Protein AF-A0A2N2RNS9-F1 (afdb_monomer_lite)

Sequence (254 aa):
MANSPYLGKEVDQWLDITKTIITDHPLDVEELLGLVIAAWEGVWSTQIGNDGARVSLREIHPPATVVGYFFEKLLAKSLATKYPEHWASGDTGKQKDLHCIQNPELSIEVKASGQLGLKIFGNRSYGQEVENTDRAKKDKSGFYITVNFYGEKLTLVRFGWIDGSDWVAQKSPTGQMAGLGQNVYDYKLIPIKGDYTLDAPVDLLNGVGGKTAESLHQMGIMSIRDVLKNSGKFTGKLSKTHTAAVAYKSAYGT

Foldseek 3Di:
DQDDLCVPHDLVCQQVSFVVVQVVQPDDLVNLVVLLVVLLVVQQQDWDDDPPDIDGCLRVLDPQVVSQVSSLQSSQVSVCVVPVPQWHAPPDQQAARTAGPVDRLSREHEFEEQDQEDWTWDFLVLQDDDPDPPDPGHQPWHKYWYWYHHRSQTQWIWIFIDHSNQWHHDPDPPGGTTTGDPSCVVRGIATSAEPSNQQGFLCHFPPCDPVNSVVCVVVVNGTLVSLCVPQPVDDDSCNVSNVSSVVSCVRHYD

Structure (mmCIF, N/CA/C/O backbone):
data_AF-A0A2N2RNS9-F1
#
_entry.id   AF-A0A2N2RNS9-F1
#
loop_
_atom_site.group_PDB
_atom_site.id
_atom_site.type_symbol
_atom_site.label_atom_id
_atom_site.label_alt_id
_atom_site.label_comp_id
_atom_site.label_asym_id
_atom_site.label_entity_id
_atom_site.label_seq_id
_atom_site.pdbx_PDB_ins_code
_atom_site.Cartn_x
_atom_site.Cartn_y
_atom_site.Cartn_z
_atom_site.occupancy
_atom_site.B_iso_or_equiv
_atom_site.auth_seq_id
_atom_site.auth_comp_id
_atom_site.auth_asym_id
_atom_site.auth_atom_id
_atom_site.pdbx_PDB_model_num
ATOM 1 N N . MET A 1 1 ? 8.272 1.052 -24.345 1.00 53.88 1 MET A N 1
ATOM 2 C CA . MET A 1 1 ? 7.042 0.678 -23.627 1.00 53.88 1 MET A CA 1
ATOM 3 C C . MET A 1 1 ? 7.311 -0.673 -23.011 1.00 53.88 1 MET A C 1
ATOM 5 O O . MET A 1 1 ? 7.813 -1.533 -23.724 1.00 53.88 1 MET A O 1
ATOM 9 N N . ALA A 1 2 ? 7.079 -0.823 -21.715 1.00 65.44 2 ALA A N 1
ATOM 10 C CA . ALA A 1 2 ? 7.200 -2.090 -21.021 1.00 65.44 2 ALA A CA 1
ATOM 11 C C . ALA A 1 2 ? 6.144 -3.059 -21.570 1.00 65.44 2 ALA A C 1
ATOM 13 O O . ALA A 1 2 ? 4.969 -2.699 -21.694 1.00 65.44 2 ALA A O 1
ATOM 14 N N . ASN A 1 3 ? 6.561 -4.272 -21.927 1.00 83.38 3 ASN A N 1
ATOM 15 C CA . ASN A 1 3 ? 5.638 -5.288 -22.417 1.00 83.38 3 ASN A CA 1
ATOM 16 C C . ASN A 1 3 ? 4.807 -5.822 -21.249 1.00 83.38 3 ASN A C 1
ATOM 18 O O . ASN A 1 3 ? 5.356 -6.256 -20.239 1.00 83.38 3 ASN A O 1
ATOM 22 N N . SER A 1 4 ? 3.482 -5.788 -21.392 1.00 92.38 4 SER A N 1
ATOM 23 C CA . SER A 1 4 ? 2.580 -6.343 -20.383 1.00 92.38 4 SER A CA 1
ATOM 24 C C . SER A 1 4 ? 2.796 -7.856 -20.253 1.00 92.38 4 SER A C 1
ATOM 26 O O . SER A 1 4 ? 2.700 -8.558 -21.267 1.00 92.38 4 SER A O 1
ATOM 28 N N . PRO A 1 5 ? 3.003 -8.394 -19.036 1.00 95.19 5 PRO A N 1
ATOM 29 C CA . PRO A 1 5 ? 3.109 -9.837 -18.823 1.00 95.19 5 PRO A CA 1
ATOM 30 C C . PRO A 1 5 ? 1.767 -10.559 -19.039 1.00 95.19 5 PRO A C 1
ATOM 32 O O . PRO A 1 5 ? 1.733 -11.781 -19.179 1.00 95.19 5 PRO A O 1
ATOM 35 N N . TYR A 1 6 ? 0.659 -9.813 -19.105 1.00 96.06 6 TYR A N 1
ATOM 36 C CA . TYR A 1 6 ? -0.698 -10.336 -19.273 1.00 96.06 6 TYR A CA 1
ATOM 37 C C . TYR A 1 6 ? -1.186 -10.295 -20.729 1.00 96.06 6 TYR A C 1
ATOM 39 O O . TYR A 1 6 ? -2.319 -10.687 -21.013 1.00 96.06 6 TYR A O 1
ATOM 47 N N . LEU A 1 7 ? -0.365 -9.806 -21.665 1.00 93.62 7 LEU A N 1
ATOM 48 C CA . LEU A 1 7 ? -0.761 -9.667 -23.064 1.00 93.62 7 LEU A CA 1
ATOM 49 C C . LEU A 1 7 ? -1.124 -11.033 -23.674 1.00 93.62 7 LEU A C 1
ATOM 51 O O . LEU A 1 7 ? -0.308 -11.955 -23.700 1.00 93.62 7 LEU A O 1
ATOM 55 N N . GLY A 1 8 ? -2.355 -11.147 -24.182 1.00 93.75 8 GLY A N 1
ATOM 56 C CA . GLY A 1 8 ? -2.873 -12.381 -24.784 1.00 93.75 8 GLY A CA 1
ATOM 57 C C . GLY A 1 8 ? -3.131 -13.515 -23.785 1.00 93.75 8 GLY A C 1
ATOM 58 O O . GLY A 1 8 ? -3.154 -14.675 -24.190 1.00 93.75 8 GLY A O 1
ATOM 59 N N . LYS A 1 9 ? -3.269 -13.200 -22.490 1.00 95.81 9 LYS A N 1
ATOM 60 C CA . LYS A 1 9 ? -3.549 -14.163 -21.416 1.00 95.81 9 LYS A CA 1
ATOM 61 C C . LYS A 1 9 ? -4.965 -13.990 -20.890 1.00 95.81 9 LYS A C 1
ATOM 63 O O . LYS A 1 9 ? -5.417 -12.860 -20.691 1.00 95.81 9 LYS A O 1
ATOM 68 N N . GLU A 1 10 ? -5.623 -15.107 -20.605 1.00 95.19 10 GLU A N 1
ATOM 69 C CA . GLU A 1 10 ? -6.945 -15.112 -19.980 1.00 95.19 10 GLU A CA 1
ATOM 70 C C . GLU A 1 10 ? -6.858 -14.659 -18.515 1.00 95.19 10 GLU A C 1
ATOM 72 O O . GLU A 1 10 ? -5.828 -14.821 -17.856 1.00 95.19 10 GLU A O 1
ATOM 77 N N . VAL A 1 11 ? -7.938 -14.060 -18.002 1.00 93.69 11 VAL A N 1
ATOM 78 C CA . VAL A 1 11 ? -7.964 -13.415 -16.673 1.00 93.69 11 VAL A CA 1
ATOM 79 C C . VAL A 1 11 ? -7.652 -14.392 -15.537 1.00 93.69 11 VAL A C 1
ATOM 81 O O . VAL A 1 11 ? -7.003 -14.017 -14.563 1.00 93.69 11 VAL A O 1
ATOM 84 N N . ASP A 1 12 ? -8.083 -15.644 -15.659 1.00 94.75 12 ASP A N 1
ATOM 85 C CA . ASP A 1 12 ? -7.82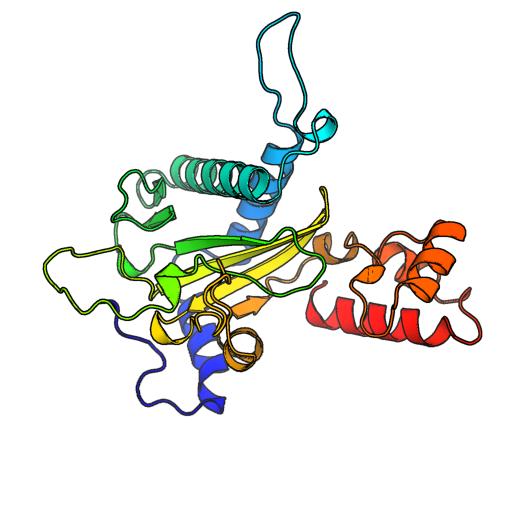2 -16.699 -14.676 1.00 94.75 12 ASP A CA 1
ATOM 86 C C . ASP A 1 12 ? -6.334 -17.086 -14.582 1.00 94.75 12 ASP A C 1
ATOM 88 O O . ASP A 1 12 ? -5.896 -17.575 -13.543 1.00 94.75 12 ASP A O 1
ATOM 92 N N . GLN A 1 13 ? -5.534 -16.794 -15.613 1.00 97.19 13 GLN A N 1
ATOM 93 C CA . GLN A 1 13 ? -4.084 -17.017 -15.626 1.00 97.19 13 GLN A CA 1
ATOM 94 C C . GLN A 1 13 ? -3.301 -15.882 -14.958 1.00 97.19 13 GLN A C 1
ATOM 96 O O . GLN A 1 13 ? -2.125 -16.048 -14.630 1.00 97.19 13 GLN A O 1
ATOM 101 N N . TRP A 1 14 ? -3.915 -14.707 -14.782 1.00 98.06 14 TRP A N 1
ATOM 102 C CA . TRP A 1 14 ? -3.195 -13.506 -14.357 1.00 98.06 14 TRP A CA 1
ATOM 103 C C . TRP A 1 14 ? -2.585 -13.657 -12.971 1.00 98.06 14 TRP A C 1
ATOM 105 O O . TRP A 1 14 ? -1.442 -13.261 -12.785 1.00 98.06 14 TRP A O 1
ATOM 115 N N . LEU A 1 15 ? -3.297 -14.279 -12.029 1.00 98.06 15 LEU A N 1
ATOM 116 C CA . LEU A 1 15 ? -2.809 -14.442 -10.660 1.00 98.06 15 LEU A CA 1
ATOM 117 C C . LEU A 1 15 ? -1.482 -15.205 -10.597 1.00 98.06 15 LEU A C 1
ATOM 119 O O . LEU A 1 15 ? -0.579 -14.823 -9.854 1.00 98.06 15 LEU A O 1
ATOM 123 N N . ASP A 1 16 ? -1.361 -16.288 -11.361 1.00 98.25 16 ASP A N 1
ATOM 124 C CA . ASP A 1 16 ? -0.149 -17.104 -11.350 1.00 98.25 16 ASP A CA 1
ATOM 125 C C . ASP A 1 16 ? 1.003 -16.390 -12.058 1.00 98.25 16 ASP A C 1
ATOM 127 O O . ASP A 1 16 ? 2.119 -16.392 -11.543 1.00 98.25 16 ASP A O 1
ATOM 131 N N . ILE A 1 17 ? 0.718 -15.662 -13.145 1.00 98.38 17 ILE A N 1
ATOM 132 C CA . ILE A 1 17 ? 1.692 -14.760 -13.779 1.00 98.38 17 ILE A CA 1
ATOM 133 C C . ILE A 1 17 ? 2.197 -13.725 -12.768 1.00 98.38 17 ILE A C 1
ATOM 135 O O . ILE A 1 17 ? 3.404 -13.528 -12.642 1.00 98.38 17 ILE A O 1
ATOM 139 N N . THR A 1 18 ? 1.293 -13.081 -12.024 1.00 98.38 18 THR A N 1
ATOM 140 C CA . THR A 1 18 ? 1.643 -12.063 -11.028 1.00 98.38 18 THR A CA 1
ATOM 141 C C . THR A 1 18 ? 2.519 -12.633 -9.919 1.00 98.38 18 THR A C 1
ATOM 143 O O . THR A 1 18 ? 3.499 -11.998 -9.537 1.00 98.38 18 THR A O 1
ATOM 146 N N . LYS A 1 19 ? 2.210 -13.832 -9.413 1.00 98.06 19 LYS A N 1
ATOM 147 C CA . LYS A 1 19 ? 3.059 -14.499 -8.416 1.00 98.06 19 LYS A CA 1
ATOM 148 C C . LYS A 1 19 ? 4.461 -14.746 -8.966 1.00 98.06 19 LYS A C 1
ATOM 150 O O . LYS A 1 19 ? 5.418 -14.397 -8.289 1.00 98.06 19 LYS A O 1
ATOM 155 N N . THR A 1 20 ? 4.582 -15.273 -10.187 1.00 98.06 20 THR A N 1
ATOM 156 C CA . THR A 1 20 ? 5.886 -15.522 -10.822 1.00 98.06 20 THR A CA 1
ATOM 157 C C . THR A 1 20 ? 6.706 -14.242 -10.942 1.00 98.06 20 THR A C 1
ATOM 159 O O . THR A 1 20 ? 7.816 -14.193 -10.430 1.00 98.06 20 THR A O 1
ATOM 162 N N . ILE A 1 21 ? 6.152 -13.174 -11.525 1.00 97.62 21 ILE A N 1
ATOM 163 C CA . ILE A 1 21 ? 6.916 -11.928 -11.718 1.00 97.62 21 ILE A CA 1
ATOM 164 C C . ILE A 1 21 ? 7.270 -11.229 -10.399 1.00 97.62 21 ILE A C 1
ATOM 166 O O . ILE A 1 21 ? 8.246 -10.488 -10.359 1.00 97.62 21 ILE A O 1
ATOM 170 N N . ILE A 1 22 ? 6.485 -11.428 -9.331 1.00 97.69 22 ILE A N 1
ATOM 171 C CA . ILE A 1 22 ? 6.818 -10.931 -7.990 1.00 97.69 22 ILE A CA 1
ATOM 172 C C . ILE A 1 22 ? 7.949 -11.761 -7.384 1.00 97.69 22 ILE A C 1
ATOM 174 O O . ILE A 1 22 ? 8.869 -11.185 -6.818 1.00 97.69 22 ILE A O 1
ATOM 178 N N . THR A 1 23 ? 7.897 -13.089 -7.500 1.00 97.00 23 THR A N 1
ATOM 179 C CA . THR A 1 23 ? 8.956 -13.980 -7.006 1.00 97.00 23 THR A CA 1
ATOM 180 C C . THR A 1 23 ? 10.279 -13.761 -7.738 1.00 97.00 23 THR A C 1
ATOM 182 O O . THR A 1 23 ? 11.329 -13.796 -7.107 1.00 97.00 23 THR A O 1
ATOM 185 N N . ASP A 1 24 ? 10.232 -13.488 -9.041 1.00 96.62 24 ASP A N 1
ATOM 186 C CA . ASP A 1 24 ? 11.418 -13.223 -9.862 1.00 96.62 24 ASP A CA 1
ATOM 187 C C . ASP A 1 24 ? 11.953 -11.788 -9.695 1.00 96.62 24 ASP A C 1
ATOM 189 O O . ASP A 1 24 ? 13.018 -11.444 -10.217 1.00 96.62 24 ASP A O 1
ATOM 193 N N . HIS A 1 25 ? 11.221 -10.921 -8.990 1.00 97.38 25 HIS A N 1
ATOM 194 C CA . HIS A 1 25 ? 11.640 -9.547 -8.754 1.00 97.38 25 HIS A CA 1
ATOM 195 C C . HIS A 1 25 ? 12.844 -9.505 -7.785 1.00 97.38 25 HIS A C 1
ATOM 197 O O . HIS A 1 25 ? 12.847 -10.206 -6.777 1.00 97.38 25 HIS A O 1
ATOM 203 N N . PRO A 1 26 ? 13.856 -8.639 -8.004 1.00 96.00 26 PRO A N 1
ATOM 204 C CA . PRO A 1 26 ? 15.070 -8.583 -7.178 1.00 96.00 26 PRO A CA 1
ATOM 205 C C . PRO A 1 26 ? 14.853 -8.080 -5.743 1.00 96.00 26 PRO A C 1
ATOM 207 O O . PRO A 1 26 ? 15.787 -8.094 -4.948 1.00 96.00 26 PRO A O 1
ATOM 210 N N . LEU A 1 27 ? 13.652 -7.594 -5.419 1.00 95.00 27 LEU A N 1
ATOM 211 C CA . LEU A 1 27 ? 13.265 -7.256 -4.049 1.00 95.00 27 LEU A CA 1
ATOM 212 C C . LEU A 1 27 ? 12.338 -8.329 -3.518 1.00 95.00 27 LEU A C 1
ATOM 214 O O . LEU A 1 27 ? 11.230 -8.488 -4.032 1.00 95.00 27 LEU A O 1
ATOM 218 N N . ASP A 1 28 ? 12.791 -8.985 -2.458 1.00 94.38 28 ASP A N 1
ATOM 219 C CA . ASP A 1 28 ? 11.977 -9.903 -1.684 1.00 94.38 28 ASP A CA 1
ATOM 220 C C . ASP A 1 28 ? 10.791 -9.174 -1.021 1.00 94.38 28 ASP A C 1
ATOM 222 O O . ASP A 1 28 ? 10.874 -8.004 -0.634 1.00 94.38 28 ASP A O 1
ATOM 226 N N . VAL A 1 29 ? 9.663 -9.874 -0.903 1.00 95.19 29 VAL A N 1
ATOM 227 C CA . VAL A 1 29 ? 8.399 -9.308 -0.415 1.00 95.19 29 VAL A CA 1
ATOM 228 C C . VAL A 1 29 ? 8.448 -8.992 1.083 1.00 95.19 29 VAL A C 1
ATOM 230 O O . VAL A 1 29 ? 7.873 -7.985 1.506 1.00 95.19 29 VAL A O 1
ATOM 233 N N . GLU A 1 30 ? 9.126 -9.810 1.891 1.00 95.00 30 GLU A N 1
ATOM 234 C CA . GLU A 1 30 ? 9.280 -9.561 3.328 1.00 95.00 30 GLU A CA 1
ATOM 235 C C . GLU A 1 30 ? 10.213 -8.375 3.566 1.00 95.00 30 GLU A C 1
ATOM 237 O O . GLU A 1 30 ? 9.918 -7.483 4.368 1.00 95.00 30 GLU A O 1
ATOM 242 N N . GLU A 1 31 ? 11.306 -8.312 2.807 1.00 95.69 31 GLU A N 1
ATOM 243 C CA . GLU A 1 31 ? 12.197 -7.159 2.811 1.00 95.69 31 GLU A CA 1
ATOM 244 C C . GLU A 1 31 ? 11.470 -5.870 2.401 1.00 95.69 31 GLU A C 1
ATOM 246 O O . GLU A 1 31 ? 11.598 -4.837 3.073 1.00 95.69 31 GLU A O 1
ATOM 251 N N . LEU A 1 32 ? 10.687 -5.923 1.322 1.00 96.62 32 LEU A N 1
ATOM 252 C CA . LEU A 1 32 ? 9.914 -4.784 0.847 1.00 96.62 32 LEU A CA 1
ATOM 253 C C . LEU A 1 32 ? 8.923 -4.310 1.914 1.00 96.62 32 LEU A C 1
ATOM 255 O O . LEU A 1 32 ? 8.813 -3.106 2.151 1.00 96.62 32 LEU A O 1
ATOM 259 N N . LEU A 1 33 ? 8.246 -5.235 2.603 1.00 97.81 33 LEU A N 1
ATOM 260 C CA . LEU A 1 33 ? 7.367 -4.892 3.719 1.00 97.81 33 LEU A CA 1
ATOM 261 C C . LEU A 1 33 ? 8.129 -4.197 4.850 1.00 97.81 33 LEU A C 1
ATOM 263 O O . LEU A 1 33 ? 7.661 -3.179 5.357 1.00 97.81 33 LEU A O 1
ATOM 267 N N . GLY A 1 34 ? 9.301 -4.713 5.227 1.00 98.06 34 GLY A N 1
ATOM 268 C CA . GLY A 1 34 ? 10.141 -4.106 6.259 1.00 98.06 34 GLY A CA 1
ATOM 269 C C . GLY A 1 34 ? 10.529 -2.664 5.920 1.00 98.06 34 GLY A C 1
ATOM 270 O O . GLY A 1 34 ? 10.407 -1.774 6.762 1.00 98.06 34 GLY A O 1
ATOM 271 N N . LEU A 1 35 ? 10.917 -2.408 4.666 1.00 98.12 35 LEU A N 1
ATOM 272 C CA . LEU A 1 35 ? 11.209 -1.057 4.172 1.00 98.12 35 LEU A CA 1
ATOM 273 C C . LEU A 1 35 ? 9.975 -0.147 4.203 1.00 98.12 35 LEU A C 1
ATOM 275 O O . LEU A 1 35 ? 10.084 1.016 4.591 1.00 98.12 35 LEU A O 1
ATOM 279 N N . VAL A 1 36 ? 8.801 -0.662 3.827 1.00 98.50 36 VAL A N 1
ATOM 280 C CA . VAL A 1 36 ? 7.537 0.089 3.879 1.00 98.50 36 VAL A CA 1
ATOM 281 C C . VAL A 1 36 ? 7.169 0.466 5.306 1.00 98.50 36 VAL A C 1
ATOM 283 O O . VAL A 1 36 ? 6.839 1.625 5.548 1.00 98.50 36 VAL A O 1
ATOM 286 N N . ILE A 1 37 ? 7.233 -0.477 6.247 1.00 98.25 37 ILE A N 1
ATOM 287 C CA . ILE A 1 37 ? 6.914 -0.223 7.657 1.00 98.25 37 ILE A CA 1
ATOM 288 C C . ILE A 1 37 ? 7.871 0.829 8.221 1.00 98.25 37 ILE A C 1
ATOM 290 O O . ILE A 1 37 ? 7.409 1.828 8.766 1.00 98.25 37 ILE A O 1
ATOM 294 N N . ALA A 1 38 ? 9.180 0.672 8.003 1.00 98.06 38 ALA A N 1
ATOM 295 C CA . ALA A 1 38 ? 10.175 1.633 8.473 1.00 98.06 38 ALA A CA 1
ATOM 296 C C . ALA A 1 38 ? 9.971 3.032 7.863 1.00 98.06 38 ALA A C 1
ATOM 298 O O . ALA A 1 38 ? 10.036 4.038 8.569 1.00 98.06 38 ALA A O 1
ATOM 299 N N . ALA A 1 39 ? 9.676 3.118 6.561 1.00 98.25 39 ALA A N 1
ATOM 300 C CA . ALA A 1 39 ? 9.373 4.391 5.911 1.00 98.25 39 ALA A CA 1
ATOM 301 C C . ALA A 1 39 ? 8.087 5.021 6.467 1.00 98.25 39 ALA A C 1
ATOM 303 O O . ALA A 1 39 ? 8.046 6.229 6.693 1.00 98.25 39 ALA A O 1
ATOM 304 N N . TRP A 1 40 ? 7.051 4.215 6.720 1.00 98.12 40 TRP A N 1
ATOM 305 C CA . TRP A 1 40 ? 5.782 4.670 7.286 1.00 98.12 40 TRP A CA 1
ATOM 306 C C . TRP A 1 40 ? 5.942 5.204 8.712 1.00 98.12 40 TRP A C 1
ATOM 308 O O . TRP A 1 40 ? 5.441 6.281 9.036 1.00 98.12 40 TRP A O 1
ATOM 318 N N . GLU A 1 41 ? 6.686 4.492 9.556 1.00 97.19 41 GLU A N 1
ATOM 319 C CA . GLU A 1 41 ? 7.067 4.965 10.889 1.00 97.19 41 GLU A CA 1
ATOM 320 C C . GLU A 1 41 ? 7.876 6.262 10.800 1.00 97.19 41 GLU A C 1
ATOM 322 O O . GLU A 1 41 ? 7.580 7.217 11.520 1.00 97.19 41 GLU A O 1
ATOM 327 N N . GLY A 1 42 ? 8.810 6.333 9.847 1.00 97.56 42 GLY A N 1
ATOM 328 C CA . GLY A 1 42 ? 9.600 7.522 9.541 1.00 97.56 42 GLY A CA 1
ATOM 329 C C . GLY A 1 42 ? 8.751 8.755 9.221 1.00 97.56 42 GLY A C 1
ATOM 330 O O . GLY A 1 42 ? 9.048 9.850 9.709 1.00 97.56 42 GLY A O 1
ATOM 331 N N . VAL A 1 43 ? 7.657 8.596 8.460 1.00 97.44 43 VAL A N 1
ATOM 332 C CA . VAL A 1 43 ? 6.700 9.690 8.208 1.00 97.44 43 VAL A CA 1
ATOM 333 C C . VAL A 1 43 ? 6.166 10.220 9.534 1.00 97.44 43 VAL A C 1
ATOM 335 O O . VAL A 1 43 ? 6.262 11.411 9.813 1.00 97.44 43 VAL A O 1
ATOM 338 N N . TRP A 1 44 ? 5.651 9.351 10.400 1.00 96.56 44 TRP A N 1
ATOM 339 C CA . TRP A 1 44 ? 5.004 9.791 11.637 1.00 96.56 44 TRP A CA 1
ATOM 340 C C . TRP A 1 44 ? 5.976 10.142 12.769 1.00 96.56 44 TRP A C 1
ATOM 342 O O . TRP A 1 44 ? 5.544 10.694 13.781 1.00 96.56 44 TRP A O 1
ATOM 352 N N . SER A 1 45 ? 7.272 9.870 12.613 1.00 95.81 45 SER A N 1
ATOM 353 C CA . SER A 1 45 ? 8.333 10.427 13.461 1.00 95.81 45 SER A CA 1
ATOM 354 C C . SER A 1 45 ? 8.915 11.739 12.921 1.00 95.81 45 SER A C 1
ATOM 356 O O . SER A 1 45 ? 9.760 12.344 13.579 1.00 95.81 45 SER A O 1
ATOM 358 N N . THR A 1 46 ? 8.509 12.183 11.726 1.00 95.25 46 THR A N 1
ATOM 359 C CA . THR A 1 46 ? 9.053 13.393 11.097 1.00 95.25 46 THR A CA 1
ATOM 360 C C . THR A 1 46 ? 8.617 14.658 11.840 1.00 95.25 46 THR A C 1
ATOM 362 O O . THR A 1 46 ? 7.435 14.873 12.123 1.00 95.25 46 THR A O 1
ATOM 365 N N . GLN A 1 47 ? 9.594 15.532 12.089 1.00 93.94 47 GLN A N 1
ATOM 366 C CA . GLN A 1 47 ? 9.404 16.900 12.563 1.00 93.94 47 GLN A CA 1
ATOM 367 C C . GLN A 1 47 ? 9.900 17.885 11.503 1.00 93.94 47 GLN A C 1
ATOM 369 O O . GLN A 1 47 ? 10.895 17.629 10.826 1.00 93.94 47 GLN A O 1
ATOM 374 N N . ILE A 1 48 ? 9.212 19.015 11.370 1.00 92.19 48 ILE A N 1
ATOM 375 C CA . ILE A 1 48 ? 9.551 20.089 10.432 1.00 92.19 48 ILE A CA 1
ATOM 376 C C . ILE A 1 48 ? 9.823 21.365 11.230 1.00 92.19 48 ILE A C 1
ATOM 378 O O . ILE A 1 48 ? 9.135 21.641 12.210 1.00 92.19 48 ILE A O 1
ATOM 382 N N . GLY A 1 49 ? 10.810 22.151 10.797 1.00 90.56 49 GLY A N 1
ATOM 383 C CA . GLY A 1 49 ? 11.205 23.406 11.438 1.00 90.56 49 GLY A CA 1
ATOM 384 C C . GLY A 1 49 ? 12.511 23.293 12.224 1.00 90.56 49 GLY A C 1
ATOM 385 O O . GLY A 1 49 ? 13.131 22.234 12.291 1.00 90.56 49 GLY A O 1
ATOM 386 N N . ASN A 1 50 ? 12.927 24.415 12.808 1.00 90.56 50 ASN A N 1
ATOM 387 C CA . ASN A 1 50 ? 14.171 24.543 13.570 1.00 90.56 50 ASN A CA 1
ATOM 388 C C . ASN A 1 50 ? 13.877 24.702 15.068 1.00 90.56 50 ASN A C 1
ATOM 390 O O . ASN A 1 50 ? 12.719 24.769 15.487 1.00 90.56 50 ASN A O 1
ATOM 394 N N . ASP A 1 51 ? 14.929 24.776 15.879 1.00 83.69 51 ASP A N 1
ATOM 395 C CA . ASP A 1 51 ? 14.829 24.944 17.331 1.00 83.69 51 ASP A CA 1
ATOM 396 C C . ASP A 1 51 ? 13.925 26.126 17.715 1.00 83.69 51 ASP A C 1
ATOM 398 O O . ASP A 1 51 ? 14.051 27.229 17.187 1.00 83.69 51 ASP A O 1
ATOM 402 N N . GLY A 1 52 ? 12.970 25.864 18.615 1.00 83.69 52 GLY A N 1
ATOM 403 C CA . GLY A 1 52 ? 11.943 26.823 19.042 1.00 83.69 52 GLY A CA 1
ATOM 404 C C . GLY A 1 52 ? 10.675 26.872 18.176 1.00 83.69 52 GLY A C 1
ATOM 405 O O . GLY A 1 52 ? 9.691 27.464 18.607 1.00 83.69 52 GLY A O 1
ATOM 406 N N . ALA A 1 53 ? 10.658 26.229 17.002 1.00 89.06 53 ALA A N 1
ATOM 407 C CA . ALA A 1 53 ? 9.505 26.190 16.093 1.00 89.06 53 ALA A CA 1
ATOM 408 C C . ALA A 1 53 ? 9.365 24.836 15.365 1.00 89.06 53 ALA A C 1
ATOM 410 O O . ALA A 1 53 ? 9.013 24.787 14.185 1.00 89.06 53 ALA A O 1
ATOM 411 N N . ARG A 1 54 ? 9.680 23.729 16.052 1.00 94.06 54 ARG A N 1
ATOM 412 C CA . ARG A 1 54 ? 9.490 22.372 15.518 1.00 94.06 54 ARG A CA 1
ATOM 413 C C . ARG A 1 54 ? 8.031 21.963 15.644 1.00 94.06 54 ARG A C 1
ATOM 415 O O . ARG A 1 54 ? 7.442 22.130 16.707 1.00 94.06 54 ARG A O 1
ATOM 422 N N . VAL A 1 55 ? 7.490 21.379 14.583 1.00 93.50 55 VAL A N 1
ATOM 423 C CA . VAL A 1 55 ? 6.132 20.836 14.564 1.00 93.50 55 VAL A CA 1
ATOM 424 C C . VAL A 1 55 ? 6.168 19.409 14.034 1.00 93.50 55 VAL A C 1
ATOM 426 O O . VAL A 1 55 ? 6.852 19.117 13.048 1.00 93.50 55 VAL A O 1
ATOM 429 N N . SER A 1 56 ? 5.449 18.507 14.697 1.00 93.81 56 SER A N 1
ATOM 430 C CA . SER A 1 56 ? 5.326 17.113 14.265 1.00 93.81 56 SER A CA 1
ATOM 431 C C . SER A 1 56 ? 4.293 16.964 13.149 1.00 93.81 56 SER A C 1
ATOM 433 O O . SER A 1 56 ? 3.238 17.603 13.179 1.00 93.81 56 SER A O 1
ATOM 435 N N . LEU A 1 57 ? 4.522 16.043 12.203 1.00 93.81 57 LEU A N 1
ATOM 436 C CA . LEU A 1 57 ? 3.479 15.681 11.232 1.00 93.81 57 LEU A CA 1
ATOM 437 C C . LEU A 1 57 ? 2.202 15.160 11.912 1.00 93.81 57 LEU A C 1
ATOM 439 O O . LEU A 1 57 ? 1.106 15.355 11.388 1.00 93.81 57 LEU A O 1
ATOM 443 N N . ARG A 1 58 ? 2.325 14.565 13.104 1.00 94.12 58 ARG A N 1
ATOM 444 C CA . ARG A 1 58 ? 1.180 14.117 13.912 1.00 94.12 58 ARG A CA 1
ATOM 445 C C . ARG A 1 58 ? 0.325 15.272 14.427 1.00 94.12 58 ARG A C 1
ATOM 447 O O . ARG A 1 58 ? -0.864 15.101 14.638 1.00 94.12 58 ARG A O 1
ATOM 454 N N . GLU A 1 59 ? 0.913 16.446 14.636 1.00 92.94 59 GLU A N 1
ATOM 455 C CA . GLU A 1 59 ? 0.200 17.608 15.179 1.00 92.94 59 GLU A CA 1
ATOM 456 C C . GLU A 1 59 ? -0.596 18.325 14.086 1.00 92.94 59 GLU A C 1
ATOM 458 O O . GLU A 1 59 ? -1.739 18.727 14.302 1.00 92.94 59 GLU A O 1
ATOM 463 N N . ILE A 1 60 ? -0.021 18.442 12.886 1.00 92.06 60 ILE A N 1
ATOM 464 C CA . ILE A 1 60 ? -0.633 19.209 11.789 1.00 92.06 60 ILE A CA 1
ATOM 465 C C . ILE A 1 60 ? -1.623 18.409 10.950 1.00 92.06 60 ILE A C 1
ATOM 467 O O . ILE A 1 60 ? -2.328 19.014 10.147 1.00 92.06 60 ILE A O 1
ATOM 471 N N . HIS A 1 61 ? -1.665 17.081 11.110 1.00 91.00 61 HIS A N 1
ATOM 472 C CA . HIS A 1 61 ? -2.570 16.184 10.384 1.00 91.00 61 HIS A CA 1
ATOM 473 C C . HIS A 1 61 ? -2.608 16.498 8.877 1.00 91.00 61 HIS A C 1
ATOM 475 O O . HIS A 1 61 ? -3.641 16.923 8.346 1.00 91.00 61 HIS A O 1
ATOM 481 N N . PRO A 1 62 ? -1.467 16.365 8.177 1.00 93.69 62 PRO A N 1
ATOM 482 C CA . PRO A 1 62 ? -1.344 16.870 6.823 1.00 93.69 62 PRO A CA 1
ATOM 483 C C . PRO A 1 62 ? -2.287 16.118 5.868 1.00 93.69 62 PRO A C 1
ATOM 485 O O . PRO A 1 62 ? -2.637 14.959 6.115 1.00 93.69 62 PRO A O 1
ATOM 488 N N . PRO A 1 63 ? -2.674 16.733 4.735 1.00 94.06 63 PRO A N 1
ATOM 489 C CA . PRO A 1 63 ? -3.478 16.061 3.723 1.00 94.06 63 PRO A CA 1
ATOM 490 C C . PRO A 1 63 ? -2.847 14.741 3.262 1.00 94.06 63 PRO A C 1
ATOM 492 O O . PRO A 1 63 ? -1.625 14.625 3.163 1.00 94.06 63 PRO A O 1
ATOM 495 N N . ALA A 1 64 ? -3.678 13.764 2.890 1.00 92.44 64 ALA A N 1
ATOM 496 C CA . ALA A 1 64 ? -3.221 12.434 2.475 1.00 92.44 64 ALA A CA 1
ATOM 497 C C . ALA A 1 64 ? -2.184 12.457 1.334 1.00 92.44 64 ALA A C 1
ATOM 499 O O . ALA A 1 64 ? -1.293 11.614 1.286 1.00 92.44 64 ALA A O 1
ATOM 500 N N . THR A 1 65 ? -2.268 13.435 0.431 1.00 92.00 65 THR A N 1
ATOM 501 C CA . THR A 1 65 ? -1.293 13.634 -0.651 1.00 92.00 65 THR A CA 1
ATOM 502 C C . THR A 1 65 ? 0.096 13.995 -0.127 1.00 92.00 65 THR A C 1
ATOM 504 O O . THR A 1 65 ? 1.091 13.515 -0.661 1.00 92.00 65 THR A O 1
ATOM 507 N N . VAL A 1 66 ? 0.171 14.797 0.938 1.00 93.88 66 VAL A N 1
ATOM 508 C CA . VAL A 1 66 ? 1.428 15.158 1.602 1.00 93.88 66 VAL A CA 1
ATOM 509 C C . VAL A 1 66 ? 1.997 13.941 2.326 1.00 93.88 66 VAL A C 1
ATOM 511 O O . VAL A 1 66 ? 3.167 13.631 2.135 1.00 93.88 66 VAL A O 1
ATOM 514 N N . VAL A 1 67 ? 1.171 13.200 3.074 1.00 96.31 67 VAL A N 1
ATOM 515 C CA . VAL A 1 67 ? 1.588 11.937 3.719 1.00 96.31 67 VAL A CA 1
ATOM 516 C C . VAL A 1 67 ? 2.168 10.967 2.686 1.00 96.31 67 VAL A C 1
ATOM 518 O O . VAL A 1 67 ? 3.270 10.458 2.868 1.00 96.31 67 VAL A O 1
ATOM 521 N N . GLY A 1 68 ? 1.458 10.763 1.572 1.00 95.56 68 GLY A N 1
ATOM 522 C CA . GLY A 1 68 ? 1.903 9.902 0.478 1.00 95.56 68 GLY A CA 1
ATOM 523 C C . GLY A 1 68 ? 3.227 10.351 -0.142 1.00 95.56 68 GLY A C 1
ATOM 524 O O . GLY A 1 68 ? 4.084 9.514 -0.407 1.00 95.56 68 GLY A O 1
ATOM 525 N N . TYR A 1 69 ? 3.423 11.661 -0.314 1.00 95.12 69 TYR A N 1
ATOM 526 C CA . TYR A 1 69 ? 4.675 12.218 -0.827 1.00 95.12 69 TYR A CA 1
ATOM 527 C C . TYR A 1 69 ? 5.855 11.975 0.126 1.00 95.12 69 TYR A C 1
ATOM 529 O O . TYR A 1 69 ? 6.902 11.499 -0.306 1.00 95.12 69 TYR A O 1
ATOM 537 N N . PHE A 1 70 ? 5.692 12.251 1.426 1.00 96.44 70 PHE A N 1
ATOM 538 C CA . PHE A 1 70 ? 6.731 11.963 2.422 1.00 96.44 70 PHE A CA 1
ATOM 539 C C . PHE A 1 70 ? 7.068 10.470 2.461 1.00 96.44 70 PHE A C 1
ATOM 541 O O . PHE A 1 70 ? 8.245 10.111 2.451 1.00 96.44 70 PHE A O 1
ATOM 548 N N . PHE A 1 71 ? 6.046 9.611 2.447 1.00 98.12 71 PHE A N 1
ATOM 549 C CA . PHE A 1 71 ? 6.223 8.164 2.411 1.00 98.12 71 PHE A CA 1
ATOM 550 C C . PHE A 1 71 ? 7.039 7.714 1.194 1.00 98.12 71 PHE A C 1
ATOM 552 O O . PHE A 1 71 ? 8.029 7.006 1.358 1.00 98.12 71 PHE A O 1
ATOM 559 N N . GLU A 1 72 ? 6.673 8.160 -0.012 1.00 97.44 72 GLU A N 1
ATOM 560 C CA . GLU A 1 72 ? 7.405 7.849 -1.244 1.00 97.44 72 GLU A CA 1
ATOM 561 C C . GLU A 1 72 ? 8.882 8.246 -1.128 1.00 97.44 72 GLU A C 1
ATOM 563 O O . GLU A 1 72 ? 9.763 7.433 -1.408 1.00 97.44 72 GLU A O 1
ATOM 568 N N . LYS A 1 73 ? 9.167 9.475 -0.671 1.00 96.44 73 LYS A N 1
ATOM 569 C CA . LYS A 1 73 ? 10.549 9.964 -0.556 1.00 96.44 73 LYS A CA 1
ATOM 570 C C . LYS A 1 73 ? 11.358 9.192 0.479 1.00 96.44 73 LYS A C 1
ATOM 572 O O . LYS A 1 73 ? 12.512 8.860 0.210 1.00 96.44 73 LYS A O 1
ATOM 577 N N . LEU A 1 74 ? 10.770 8.866 1.627 1.00 97.50 74 LEU A N 1
ATOM 578 C CA . LEU A 1 74 ? 11.441 8.073 2.657 1.00 97.50 74 LEU A CA 1
ATOM 579 C C . LEU A 1 74 ? 11.674 6.628 2.214 1.00 97.50 74 LEU A C 1
ATOM 581 O O . LEU A 1 74 ? 12.753 6.094 2.471 1.00 97.50 74 LEU A O 1
ATOM 585 N N . LEU A 1 75 ? 10.718 6.012 1.516 1.00 98.38 75 LEU A N 1
ATOM 586 C CA . LEU A 1 75 ? 10.864 4.658 0.986 1.00 98.38 75 LEU A CA 1
ATOM 587 C C . LEU A 1 75 ? 11.966 4.602 -0.079 1.00 98.38 75 LEU A C 1
ATOM 589 O O . LEU A 1 75 ? 12.882 3.786 0.024 1.00 98.38 75 LEU A O 1
ATOM 593 N N . ALA A 1 76 ? 11.928 5.518 -1.052 1.00 96.94 76 ALA A N 1
ATOM 594 C CA . ALA A 1 76 ? 12.934 5.618 -2.107 1.00 96.94 76 ALA A CA 1
ATOM 595 C C . ALA A 1 76 ? 14.335 5.861 -1.546 1.00 96.94 76 ALA A C 1
ATOM 597 O O . ALA A 1 76 ? 15.298 5.211 -1.961 1.00 96.94 76 ALA A O 1
ATOM 598 N N . LYS A 1 77 ? 14.455 6.758 -0.561 1.00 96.31 77 LYS A N 1
ATOM 599 C CA . LYS A 1 77 ? 15.737 7.047 0.077 1.00 96.31 77 LYS A CA 1
ATOM 600 C C . LYS A 1 77 ? 16.244 5.870 0.905 1.00 96.31 77 LYS A C 1
ATOM 602 O O . LYS A 1 77 ? 17.436 5.572 0.838 1.00 96.31 77 LYS A O 1
ATOM 607 N N . SER A 1 78 ? 15.371 5.206 1.660 1.00 96.38 78 SER A N 1
ATOM 608 C CA . SER A 1 78 ? 15.723 4.025 2.459 1.00 96.38 78 SER A CA 1
ATOM 609 C C . SER A 1 78 ? 16.251 2.902 1.573 1.00 96.38 78 SER A C 1
ATOM 611 O O . SER A 1 78 ? 17.328 2.369 1.836 1.00 96.38 78 SER A O 1
ATOM 613 N N . LEU A 1 79 ? 15.551 2.606 0.474 1.00 97.50 79 LEU A N 1
ATOM 614 C CA . LEU A 1 79 ? 15.951 1.565 -0.467 1.00 97.50 79 LEU A CA 1
ATOM 615 C C . LEU A 1 79 ? 17.290 1.887 -1.147 1.00 97.50 79 LEU A C 1
ATOM 617 O O . LEU A 1 79 ?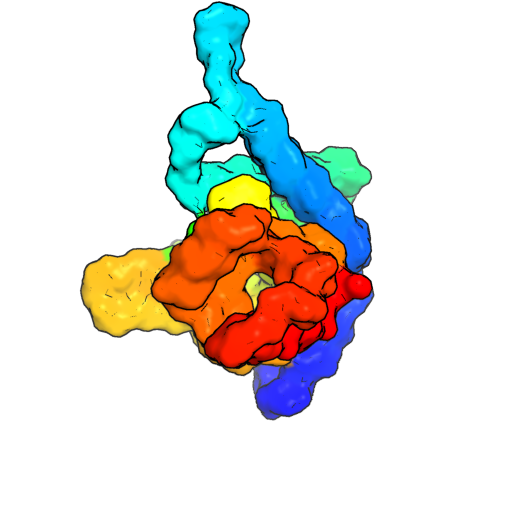 18.192 1.054 -1.139 1.00 97.50 79 LEU A O 1
ATOM 621 N N . ALA A 1 80 ? 17.452 3.108 -1.667 1.00 96.50 80 ALA A N 1
ATOM 622 C CA . ALA A 1 80 ? 18.697 3.536 -2.309 1.00 96.50 80 ALA A CA 1
ATOM 623 C C . ALA A 1 80 ? 19.881 3.597 -1.330 1.00 96.50 80 ALA A C 1
ATOM 625 O O . ALA A 1 80 ? 21.022 3.379 -1.712 1.00 96.50 80 ALA A O 1
ATOM 626 N N . THR A 1 81 ? 19.628 3.879 -0.050 1.00 96.06 81 THR A N 1
ATOM 627 C CA . THR A 1 81 ? 20.679 3.857 0.979 1.00 96.06 81 THR A CA 1
ATOM 628 C C . THR A 1 81 ? 21.087 2.427 1.321 1.00 96.06 81 THR A C 1
ATOM 630 O O . THR A 1 81 ? 22.269 2.164 1.521 1.00 96.06 81 THR A O 1
ATOM 633 N N . LYS A 1 82 ? 20.125 1.499 1.376 1.00 96.94 82 LYS A N 1
ATOM 634 C CA . LYS A 1 82 ? 20.389 0.086 1.664 1.00 96.94 82 LYS A CA 1
ATOM 635 C C . LYS A 1 82 ? 21.083 -0.622 0.496 1.00 96.94 82 LYS A C 1
ATOM 637 O O . LYS A 1 82 ? 21.963 -1.445 0.724 1.00 96.94 82 LYS A O 1
ATOM 642 N N . TYR A 1 83 ? 20.723 -0.263 -0.737 1.00 96.69 83 TYR A N 1
ATOM 643 C CA . TYR A 1 83 ? 21.207 -0.897 -1.965 1.00 96.69 83 TYR A CA 1
ATOM 644 C C . TYR A 1 83 ? 21.688 0.120 -3.014 1.00 96.69 83 TYR A C 1
ATOM 646 O O . TYR A 1 83 ? 21.129 0.183 -4.112 1.00 96.69 83 TYR A O 1
ATOM 654 N N . PRO A 1 84 ? 22.744 0.899 -2.724 1.00 95.56 84 PRO A N 1
ATOM 655 C CA . PRO A 1 84 ? 23.150 2.045 -3.547 1.00 95.56 84 PRO A CA 1
ATOM 656 C C . PRO A 1 84 ? 23.616 1.686 -4.963 1.00 95.56 84 PRO A C 1
ATOM 658 O O . PRO A 1 84 ? 23.538 2.518 -5.861 1.00 95.56 84 PRO A O 1
ATOM 661 N N . GLU A 1 85 ? 24.079 0.454 -5.185 1.00 95.75 85 GLU A N 1
ATOM 662 C CA . GLU A 1 85 ? 24.508 -0.023 -6.510 1.00 95.75 85 GLU A CA 1
ATOM 663 C C . GLU A 1 85 ? 23.353 -0.573 -7.366 1.00 95.75 85 GLU A C 1
ATOM 665 O O . GLU A 1 85 ? 23.508 -0.768 -8.570 1.00 95.75 85 GLU A O 1
ATOM 670 N N . HIS A 1 86 ? 22.192 -0.828 -6.754 1.00 95.56 86 HIS A N 1
ATOM 671 C CA . HIS A 1 86 ? 21.048 -1.470 -7.409 1.00 95.56 86 HIS A CA 1
ATOM 672 C C . HIS A 1 86 ? 19.847 -0.528 -7.525 1.00 95.56 86 HIS A C 1
ATOM 674 O O . HIS A 1 86 ? 19.061 -0.659 -8.465 1.00 95.56 86 HIS A O 1
ATOM 680 N N . TRP A 1 87 ? 19.715 0.430 -6.603 1.00 96.56 87 TRP A N 1
ATOM 681 C CA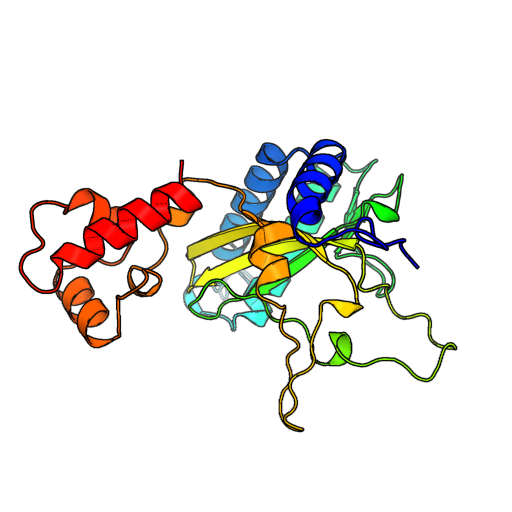 . TRP A 1 87 ? 18.546 1.290 -6.479 1.00 96.56 87 TRP A CA 1
ATOM 682 C C . TRP A 1 87 ? 18.914 2.761 -6.302 1.00 96.56 87 TRP A C 1
ATOM 684 O O . TRP A 1 87 ? 19.810 3.118 -5.542 1.00 96.56 87 TRP A O 1
ATOM 694 N N . ALA A 1 88 ? 18.146 3.621 -6.962 1.00 93.62 88 ALA A N 1
ATOM 695 C CA . ALA A 1 88 ? 18.191 5.068 -6.813 1.00 93.62 88 ALA A CA 1
ATOM 696 C C . ALA A 1 88 ? 16.789 5.624 -6.528 1.00 93.62 88 ALA A C 1
ATOM 698 O O . ALA A 1 88 ? 15.770 5.000 -6.836 1.00 93.62 88 ALA A O 1
ATOM 699 N N . SER A 1 89 ? 16.733 6.827 -5.955 1.00 90.19 89 SER A N 1
ATOM 700 C CA . SER A 1 89 ? 15.492 7.603 -5.919 1.00 90.19 89 SER A CA 1
ATOM 701 C C . SER A 1 89 ? 15.171 8.120 -7.325 1.00 90.19 89 SER A C 1
ATOM 703 O O . SER A 1 89 ? 16.068 8.541 -8.055 1.00 90.19 89 SER A O 1
ATOM 705 N N . GLY A 1 90 ? 13.902 8.064 -7.731 1.00 79.25 90 GLY A N 1
ATOM 706 C CA . GLY A 1 90 ? 13.465 8.646 -8.999 1.00 79.25 90 GLY A CA 1
ATOM 707 C C . GLY A 1 90 ? 13.586 10.173 -8.976 1.00 79.25 90 GLY A C 1
ATOM 708 O O . GLY A 1 90 ? 12.714 10.852 -8.435 1.00 79.25 90 GLY A O 1
ATOM 709 N N . ASP A 1 91 ? 14.651 10.712 -9.571 1.00 67.56 91 ASP A N 1
ATOM 710 C CA . ASP A 1 91 ? 14.965 12.151 -9.518 1.00 67.56 91 ASP A CA 1
ATOM 711 C C . ASP A 1 91 ? 14.515 12.921 -10.769 1.00 67.56 91 ASP A C 1
ATOM 713 O O . ASP A 1 91 ? 14.411 14.149 -10.764 1.00 67.56 91 ASP A O 1
ATOM 717 N N . THR A 1 92 ? 14.191 12.216 -11.855 1.00 60.53 92 THR A N 1
ATOM 718 C CA . THR A 1 92 ? 13.676 12.823 -13.087 1.00 60.53 92 THR A CA 1
ATOM 719 C C . THR A 1 92 ? 12.256 12.339 -13.350 1.00 60.53 92 THR A C 1
ATOM 721 O O . THR A 1 92 ? 11.955 11.165 -13.160 1.00 60.53 92 THR A O 1
ATOM 724 N N . GLY A 1 93 ? 11.368 13.197 -13.872 1.00 66.31 93 GLY A N 1
ATOM 725 C CA . GLY A 1 93 ? 9.982 12.828 -14.234 1.00 66.31 93 GLY A CA 1
ATOM 726 C C . GLY A 1 93 ? 9.841 11.731 -15.310 1.00 66.31 93 GLY A C 1
ATOM 727 O O . GLY A 1 93 ? 8.748 11.517 -15.831 1.00 66.31 93 GLY A O 1
ATOM 728 N N . LYS A 1 94 ? 10.947 11.071 -15.672 1.00 75.50 94 LYS A N 1
ATOM 729 C CA . LYS A 1 94 ? 11.058 9.936 -16.588 1.00 75.50 94 LYS A CA 1
ATOM 730 C C . LYS A 1 94 ? 11.244 8.599 -15.855 1.00 75.50 94 LYS A C 1
ATOM 732 O O . LYS A 1 94 ? 10.916 7.569 -16.431 1.00 75.50 94 LYS A O 1
ATOM 737 N N . GLN A 1 95 ? 11.753 8.606 -14.621 1.00 86.31 95 GLN A N 1
ATOM 738 C CA . GLN A 1 95 ? 12.001 7.404 -13.820 1.00 86.31 95 GLN A CA 1
ATOM 739 C C . GLN A 1 95 ? 10.803 7.083 -12.918 1.00 86.31 95 GLN A C 1
ATOM 741 O O . GLN A 1 95 ? 10.036 7.969 -12.528 1.00 86.31 95 GLN A O 1
ATOM 746 N N . LYS A 1 96 ? 10.634 5.796 -12.598 1.00 90.94 96 LYS A N 1
ATOM 747 C CA . LYS A 1 96 ? 9.754 5.356 -11.508 1.00 90.94 96 LYS A CA 1
ATOM 748 C C . LYS A 1 96 ? 10.359 5.726 -10.154 1.00 90.94 96 LYS A C 1
ATOM 750 O O . LYS A 1 96 ? 11.541 6.052 -10.070 1.00 90.94 96 LYS A O 1
ATOM 755 N N . ASP A 1 97 ? 9.518 5.735 -9.130 1.00 94.56 97 ASP A N 1
ATOM 756 C CA . ASP A 1 97 ? 9.841 6.347 -7.838 1.00 94.56 97 ASP A CA 1
ATOM 757 C C . ASP A 1 97 ? 10.955 5.573 -7.113 1.00 94.56 97 ASP A C 1
ATOM 759 O O . ASP A 1 97 ? 11.874 6.179 -6.557 1.00 94.56 97 ASP A O 1
ATOM 763 N N . LEU A 1 98 ? 10.919 4.238 -7.208 1.00 95.94 98 LEU A N 1
ATOM 764 C CA . LEU A 1 98 ? 12.020 3.341 -6.855 1.00 95.94 98 LEU A CA 1
ATOM 765 C C . LEU A 1 98 ? 12.695 2.889 -8.153 1.00 95.94 98 LEU A C 1
ATOM 767 O O . LEU A 1 98 ? 12.154 2.055 -8.882 1.00 95.94 98 LEU A O 1
ATOM 771 N N . HIS A 1 99 ? 13.851 3.461 -8.482 1.00 95.31 99 HIS A N 1
ATOM 772 C CA . HIS A 1 99 ? 14.509 3.209 -9.759 1.00 95.31 99 HIS A CA 1
ATOM 773 C C . HIS A 1 99 ? 15.552 2.097 -9.640 1.00 95.31 99 HIS A C 1
ATOM 775 O O . HIS A 1 99 ? 16.552 2.267 -8.947 1.00 95.31 99 HIS A O 1
ATOM 781 N N . CYS A 1 100 ? 15.340 0.985 -10.346 1.00 95.19 100 CYS A N 1
ATOM 782 C CA . CYS A 1 100 ? 16.331 -0.079 -10.462 1.00 95.19 100 CYS A CA 1
ATOM 783 C C . CYS A 1 100 ? 17.388 0.318 -11.504 1.00 95.19 100 CYS A C 1
ATOM 785 O O . CYS A 1 100 ? 17.078 0.485 -12.686 1.00 95.19 100 CYS A O 1
ATOM 787 N N . ILE A 1 101 ? 18.634 0.480 -11.054 1.00 94.31 101 ILE A N 1
ATOM 788 C CA . ILE A 1 101 ? 19.762 0.972 -11.860 1.00 94.31 101 ILE A CA 1
ATOM 789 C C . ILE A 1 101 ? 20.153 -0.055 -12.927 1.00 94.31 101 ILE A C 1
ATOM 791 O O . ILE A 1 101 ? 20.423 0.299 -14.073 1.00 94.31 101 ILE A O 1
ATOM 795 N N . GLN A 1 102 ? 20.176 -1.332 -12.547 1.00 93.06 102 GLN A N 1
ATOM 796 C CA . GLN A 1 102 ? 20.651 -2.421 -13.403 1.00 93.06 102 GLN A CA 1
ATOM 797 C C . GLN A 1 102 ? 19.612 -2.844 -14.443 1.00 93.06 102 GLN A C 1
ATOM 799 O O . GLN A 1 102 ? 19.975 -3.260 -15.541 1.00 93.06 102 GLN A O 1
ATOM 804 N N . ASN A 1 103 ? 18.325 -2.728 -14.112 1.00 93.56 103 ASN A N 1
ATOM 805 C CA . ASN A 1 103 ? 17.240 -3.025 -15.035 1.00 93.56 103 ASN A CA 1
ATOM 806 C C . ASN A 1 103 ? 16.045 -2.082 -14.798 1.00 93.56 103 ASN A C 1
ATOM 808 O O . ASN A 1 103 ? 15.202 -2.355 -13.940 1.00 93.56 103 ASN A O 1
ATOM 812 N N . PRO A 1 104 ? 15.920 -0.996 -15.583 1.00 92.00 104 PRO A N 1
ATOM 813 C CA . PRO A 1 104 ? 14.840 -0.028 -15.427 1.00 92.00 104 PRO A CA 1
ATOM 814 C C . PRO A 1 104 ? 13.422 -0.614 -15.507 1.00 92.00 104 PRO A C 1
ATOM 816 O O . PRO A 1 104 ? 12.513 -0.021 -14.925 1.00 92.00 104 PRO A O 1
ATOM 819 N N . GLU A 1 105 ? 13.214 -1.761 -16.164 1.00 92.12 105 GLU A N 1
ATOM 820 C CA . GLU A 1 105 ? 11.901 -2.426 -16.258 1.00 92.12 105 GLU A CA 1
ATOM 821 C C . GLU A 1 105 ? 11.416 -2.989 -14.913 1.00 92.12 105 GLU A C 1
ATOM 823 O O . GLU A 1 105 ? 10.212 -3.097 -14.686 1.00 92.12 105 GLU A O 1
ATOM 828 N N . LEU A 1 106 ? 12.348 -3.264 -13.996 1.00 95.00 106 LEU A N 1
ATOM 829 C CA . LEU A 1 106 ? 12.085 -3.696 -12.619 1.00 95.00 106 LEU A CA 1
ATOM 830 C C . LEU A 1 106 ? 11.911 -2.506 -11.662 1.00 95.00 106 LEU A C 1
ATOM 832 O O . LEU A 1 106 ? 11.798 -2.673 -10.454 1.00 95.00 106 LEU A O 1
ATOM 836 N N . SER A 1 107 ? 11.911 -1.271 -12.173 1.00 95.69 107 SER A N 1
ATOM 837 C CA . SER A 1 107 ? 11.641 -0.104 -11.331 1.00 95.69 107 SER A CA 1
ATOM 838 C C . SER A 1 107 ? 10.175 -0.099 -10.869 1.00 95.69 107 SER A C 1
ATOM 840 O O . SER A 1 107 ? 9.279 -0.548 -11.589 1.00 95.69 107 SER A O 1
ATOM 842 N N . ILE A 1 108 ? 9.912 0.469 -9.692 1.00 96.38 108 ILE A N 1
ATOM 843 C CA . ILE A 1 108 ? 8.611 0.387 -9.017 1.00 96.38 108 ILE A CA 1
ATOM 844 C C . ILE A 1 108 ? 8.009 1.782 -8.850 1.00 96.38 108 ILE A C 1
ATOM 846 O O . ILE A 1 108 ? 8.666 2.716 -8.387 1.00 96.38 108 ILE A O 1
ATOM 850 N N . GLU A 1 109 ? 6.737 1.916 -9.212 1.00 95.69 109 GLU A N 1
ATOM 851 C CA . GLU A 1 109 ? 5.924 3.096 -8.918 1.00 95.69 109 GLU A CA 1
ATOM 852 C C . GLU A 1 109 ? 5.284 2.977 -7.529 1.00 95.69 109 GLU A C 1
ATOM 854 O O . GLU A 1 109 ? 4.733 1.933 -7.180 1.00 95.69 109 GLU A O 1
ATOM 859 N N . VAL A 1 110 ? 5.283 4.054 -6.749 1.00 96.12 110 VAL A N 1
ATOM 860 C CA . VAL A 1 110 ? 4.626 4.119 -5.443 1.00 96.12 110 VAL A CA 1
ATOM 861 C C . VAL A 1 110 ? 3.277 4.822 -5.592 1.00 96.12 110 VAL A C 1
ATOM 863 O O . VAL A 1 110 ? 3.140 5.859 -6.253 1.00 96.12 110 VAL A O 1
ATOM 866 N N . LYS A 1 111 ? 2.232 4.262 -4.979 1.00 95.19 111 LYS A N 1
ATOM 867 C CA . LYS A 1 111 ? 0.914 4.909 -4.885 1.00 95.19 111 LYS A CA 1
ATOM 868 C C . LYS A 1 111 ? 0.357 4.793 -3.477 1.00 95.19 111 LYS A C 1
ATOM 870 O O . LYS A 1 111 ? 0.252 3.698 -2.939 1.00 95.19 111 LYS A O 1
ATOM 875 N N . ALA A 1 112 ? -0.052 5.920 -2.906 1.00 95.56 112 ALA A N 1
ATOM 876 C CA . ALA A 1 112 ? -0.628 5.988 -1.570 1.00 95.56 112 ALA A CA 1
ATOM 877 C C . ALA A 1 112 ? -2.075 6.501 -1.620 1.00 95.56 112 ALA A C 1
ATOM 879 O O . ALA A 1 112 ? -2.382 7.423 -2.375 1.00 95.56 112 ALA A O 1
ATOM 880 N N . SER A 1 113 ? -2.960 5.925 -0.807 1.00 95.25 113 SER A N 1
ATOM 881 C CA . SER A 1 113 ? -4.361 6.342 -0.679 1.00 95.25 113 SER A CA 1
ATOM 882 C C . SER A 1 113 ? -4.750 6.452 0.791 1.00 95.25 113 SER A C 1
ATOM 884 O O . SER A 1 113 ? -4.767 5.451 1.505 1.00 95.25 113 SER A O 1
ATOM 886 N N . GLY A 1 114 ? -5.081 7.671 1.223 1.00 93.31 114 GLY A N 1
ATOM 887 C CA . GLY A 1 114 ? -5.552 7.964 2.582 1.00 93.31 114 GLY A CA 1
ATOM 888 C C . GLY A 1 114 ? -7.074 7.916 2.744 1.00 93.31 114 GLY A C 1
ATOM 889 O O . GLY A 1 114 ? -7.599 8.351 3.766 1.00 93.31 114 GLY A O 1
ATOM 890 N N . GLN A 1 115 ? -7.803 7.478 1.712 1.00 90.06 115 GLN A N 1
ATOM 891 C CA . GLN A 1 115 ? -9.254 7.336 1.785 1.00 90.06 115 GLN A CA 1
ATOM 892 C C . GLN A 1 115 ? -9.608 6.062 2.556 1.00 90.06 115 GLN A C 1
ATOM 894 O O . GLN A 1 115 ? -9.040 5.003 2.294 1.00 90.06 115 GLN A O 1
ATOM 899 N N . LEU A 1 116 ? -10.607 6.149 3.441 1.00 89.94 116 LEU A N 1
ATOM 900 C CA . LEU A 1 116 ? -11.161 4.974 4.106 1.00 89.94 116 LEU A CA 1
ATOM 901 C C . LEU A 1 116 ? -11.665 3.967 3.058 1.00 89.94 116 LEU A C 1
ATOM 903 O O . LEU A 1 116 ? -12.567 4.257 2.268 1.00 89.94 116 LEU A O 1
ATOM 907 N N . GLY A 1 117 ? -11.037 2.795 3.038 1.00 91.75 117 GLY A N 1
ATOM 908 C CA . GLY A 1 117 ? -11.245 1.764 2.031 1.00 91.75 117 GLY A CA 1
ATOM 909 C C . GLY A 1 117 ? -9.926 1.153 1.563 1.00 91.75 117 GLY A C 1
ATOM 910 O O . GLY A 1 117 ? -8.843 1.521 2.007 1.00 91.75 117 GLY A O 1
ATOM 911 N N . LEU A 1 118 ? -10.033 0.195 0.643 1.00 92.44 118 LEU A N 1
ATOM 912 C CA . LEU A 1 118 ? -8.897 -0.590 0.147 1.00 92.44 118 LEU A CA 1
ATOM 913 C C . LEU A 1 118 ? -8.522 -0.273 -1.307 1.00 92.44 118 LEU A C 1
ATOM 915 O O . LEU A 1 118 ? -7.708 -0.983 -1.898 1.00 92.44 118 LEU A O 1
ATOM 919 N N . LYS A 1 119 ? -9.148 0.749 -1.904 1.00 93.81 119 LYS A N 1
ATOM 920 C CA . LYS A 1 119 ? -8.919 1.157 -3.296 1.00 93.81 119 LYS A CA 1
ATOM 921 C C . LYS A 1 119 ? -7.799 2.188 -3.395 1.00 93.81 119 LYS A C 1
ATOM 923 O O . LYS A 1 119 ? -7.547 2.957 -2.467 1.00 93.81 119 LYS A O 1
ATOM 928 N N . ILE A 1 120 ? -7.153 2.198 -4.551 1.00 92.44 120 ILE A N 1
ATOM 929 C CA . ILE A 1 120 ? -6.076 3.117 -4.918 1.00 92.44 120 ILE A CA 1
ATOM 930 C C . ILE A 1 120 ? -6.555 3.957 -6.092 1.00 92.44 120 ILE A C 1
ATOM 932 O O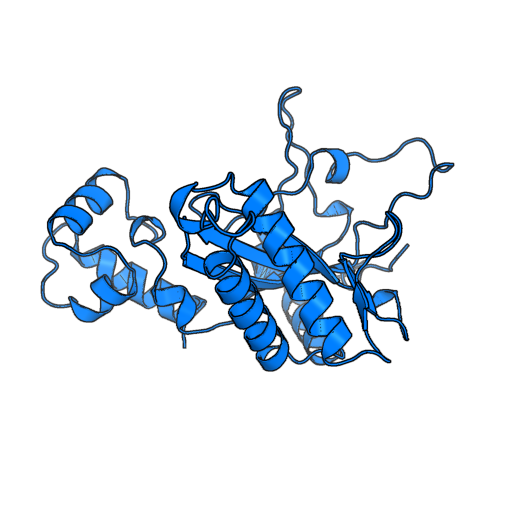 . ILE A 1 120 ? -7.252 3.458 -6.977 1.00 92.44 120 ILE A O 1
ATOM 936 N N . PHE A 1 121 ? -6.159 5.223 -6.093 1.00 86.56 121 PHE A N 1
ATOM 937 C CA . PHE A 1 121 ? -6.512 6.175 -7.130 1.00 86.56 121 PHE A CA 1
ATOM 938 C C . PHE A 1 121 ? -5.237 6.765 -7.725 1.00 86.56 121 PHE A C 1
ATOM 940 O O . PHE A 1 121 ? -4.326 7.169 -7.005 1.00 86.56 121 PHE A O 1
ATOM 947 N N . GLY A 1 122 ? -5.168 6.781 -9.051 1.00 79.69 122 GLY A N 1
ATOM 948 C CA . GLY A 1 122 ? -4.138 7.477 -9.808 1.00 79.69 122 GLY A CA 1
ATOM 949 C C . GLY A 1 122 ? -4.597 8.885 -10.173 1.00 79.69 122 GLY A C 1
ATOM 950 O O . GLY A 1 122 ? -5.781 9.218 -10.086 1.00 79.69 122 GLY A O 1
ATOM 951 N N . ASN A 1 123 ? -3.668 9.710 -10.651 1.00 74.94 123 ASN A N 1
ATOM 952 C CA . ASN A 1 123 ? -4.015 11.007 -11.231 1.00 74.94 123 ASN A CA 1
ATOM 953 C C . ASN A 1 123 ? -4.876 10.803 -12.485 1.00 74.94 123 ASN A C 1
ATOM 955 O O . ASN A 1 123 ? -4.649 9.859 -13.237 1.00 74.94 123 ASN A O 1
ATOM 959 N N . ARG A 1 124 ? -5.806 11.720 -12.782 1.00 65.31 124 ARG A N 1
ATOM 960 C CA . ARG A 1 124 ? -6.648 11.663 -13.999 1.00 65.31 124 ARG A CA 1
ATOM 961 C C . ARG A 1 124 ? -5.859 11.389 -15.282 1.00 65.31 124 ARG A C 1
ATOM 963 O O . ARG A 1 124 ? -6.331 10.659 -16.148 1.00 65.31 124 ARG A O 1
ATOM 970 N N . SER A 1 125 ? -4.654 11.953 -15.386 1.00 57.41 125 SER A N 1
ATOM 971 C CA . SER A 1 125 ? -3.756 11.774 -16.531 1.00 57.41 125 SER A CA 1
ATOM 972 C C . SER A 1 125 ? -3.396 10.314 -16.804 1.00 57.41 125 SER A C 1
ATOM 974 O O . SER A 1 125 ? -2.923 10.026 -17.899 1.00 57.41 125 SER A O 1
ATOM 976 N N . TYR A 1 126 ? -3.615 9.398 -15.855 1.00 57.25 126 TYR A N 1
ATOM 977 C CA . TYR A 1 126 ? -3.360 7.972 -16.013 1.00 57.25 126 TYR A CA 1
ATOM 978 C C . TYR A 1 126 ? -4.325 7.315 -17.001 1.00 57.25 126 TYR A C 1
ATOM 980 O O . TYR A 1 126 ? -3.847 6.606 -17.877 1.00 57.25 126 TYR A O 1
ATOM 988 N N . GLY A 1 127 ? -5.618 7.642 -16.951 1.00 53.88 127 GLY A N 1
ATOM 989 C CA . GLY A 1 127 ? -6.636 7.063 -17.839 1.00 53.88 127 GLY A CA 1
ATOM 990 C C . GLY A 1 127 ? -6.915 7.856 -19.119 1.00 53.88 127 GLY A C 1
ATOM 991 O O . GLY A 1 127 ? -7.962 7.673 -19.728 1.00 53.88 127 GLY A O 1
ATOM 992 N N . GLN A 1 128 ? -6.032 8.787 -19.491 1.00 58.94 128 GLN A N 1
ATOM 993 C CA . GLN A 1 128 ? -6.093 9.483 -20.777 1.00 58.94 128 GLN A CA 1
ATOM 994 C C . GLN A 1 128 ? -5.059 8.878 -21.731 1.00 58.94 128 GLN A C 1
ATOM 996 O O . GLN A 1 128 ? -3.864 8.852 -21.407 1.00 58.94 128 GLN A O 1
ATOM 1001 N N . GLU A 1 129 ? -5.522 8.418 -22.894 1.00 55.59 129 GLU A N 1
ATOM 1002 C CA . GLU A 1 129 ? -4.664 8.131 -24.044 1.00 55.59 129 GLU A CA 1
ATOM 1003 C C . GLU A 1 129 ? -4.089 9.451 -24.570 1.00 55.59 129 GLU A C 1
ATOM 1005 O O . GLU A 1 129 ? -4.757 10.487 -24.572 1.00 55.59 129 GLU A O 1
ATOM 1010 N N . VAL A 1 130 ? -2.808 9.451 -24.931 1.00 52.44 130 VAL A N 1
ATOM 1011 C CA . VAL A 1 130 ? -2.120 10.662 -25.384 1.00 52.44 130 VAL A CA 1
ATOM 1012 C C . VAL A 1 130 ? -2.076 10.625 -26.909 1.00 52.44 130 VAL A C 1
ATOM 1014 O O . VAL A 1 130 ? -1.353 9.811 -27.466 1.00 52.44 130 VAL A O 1
ATOM 1017 N N . GLU A 1 131 ? -2.812 11.514 -27.580 1.00 44.06 131 GLU A N 1
ATOM 1018 C CA . GLU A 1 131 ? -2.808 11.627 -29.054 1.00 44.06 131 GLU A CA 1
ATOM 1019 C C . GLU A 1 131 ? -1.483 12.177 -29.628 1.00 44.06 131 GLU A C 1
ATOM 1021 O O . GLU A 1 131 ? -1.252 12.099 -30.827 1.00 44.06 131 GLU A O 1
ATOM 1026 N N . ASN A 1 132 ? -0.588 12.716 -28.788 1.00 40.66 132 ASN A N 1
ATOM 1027 C CA . ASN A 1 132 ? 0.698 13.285 -29.208 1.00 40.66 132 ASN A CA 1
ATOM 1028 C C . ASN A 1 132 ? 1.885 12.461 -28.685 1.00 40.66 132 ASN A C 1
ATOM 1030 O O . ASN A 1 132 ? 2.209 12.497 -27.495 1.00 40.66 132 ASN A O 1
ATOM 1034 N N . THR A 1 133 ? 2.563 11.769 -29.601 1.00 43.06 133 THR A N 1
ATOM 1035 C CA . THR A 1 133 ? 3.729 10.897 -29.372 1.00 43.06 133 THR A CA 1
ATOM 1036 C C . THR A 1 133 ? 5.035 11.645 -29.071 1.00 43.06 133 THR A C 1
ATOM 1038 O O . THR A 1 133 ? 5.986 11.037 -28.587 1.00 43.06 133 THR A O 1
ATOM 1041 N N . ASP A 1 134 ? 5.086 12.966 -29.275 1.00 38.53 134 ASP A N 1
ATOM 1042 C CA . ASP A 1 134 ? 6.333 13.756 -29.221 1.00 38.53 134 ASP A CA 1
ATOM 1043 C C . ASP A 1 134 ? 6.770 14.191 -27.811 1.00 38.53 134 ASP A C 1
ATOM 1045 O O . ASP A 1 134 ? 7.815 14.815 -27.620 1.00 38.53 134 ASP A O 1
ATOM 1049 N N . ARG A 1 135 ? 5.997 13.843 -26.778 1.00 43.09 135 ARG A N 1
ATOM 1050 C CA . ARG A 1 135 ? 6.412 13.982 -25.377 1.00 43.09 135 ARG A CA 1
ATOM 1051 C C . ARG A 1 135 ? 6.354 12.611 -24.732 1.00 43.09 135 ARG A C 1
ATOM 1053 O O . ARG A 1 135 ? 5.323 12.258 -24.167 1.00 43.09 135 ARG A O 1
ATOM 1060 N N . ALA A 1 136 ? 7.456 11.864 -24.808 1.00 42.94 136 ALA A N 1
ATOM 1061 C CA . ALA A 1 136 ? 7.644 10.599 -24.100 1.00 42.94 136 ALA A CA 1
ATOM 1062 C C . ALA A 1 136 ? 7.451 10.811 -22.584 1.00 42.94 136 ALA A C 1
ATOM 1064 O O . ALA A 1 136 ? 8.386 11.124 -21.846 1.00 42.94 136 ALA A O 1
ATOM 1065 N N . LYS A 1 137 ? 6.197 10.735 -22.130 1.00 53.00 137 LYS A N 1
ATOM 1066 C CA . LYS A 1 137 ? 5.830 10.711 -20.718 1.00 53.00 137 LYS A CA 1
ATOM 1067 C C . LYS A 1 137 ? 6.185 9.336 -20.161 1.00 53.00 137 LYS A C 1
ATOM 1069 O O . LYS A 1 137 ? 6.157 8.347 -20.888 1.00 53.00 137 LYS A O 1
ATOM 1074 N N . LYS A 1 138 ? 6.510 9.314 -18.867 1.00 60.28 138 LYS A N 1
ATOM 1075 C CA . LYS A 1 138 ? 6.754 8.117 -18.055 1.00 60.28 138 LYS A CA 1
ATOM 1076 C C . LYS A 1 138 ? 5.755 7.012 -18.413 1.00 60.28 138 LYS A C 1
ATOM 1078 O O . LYS A 1 138 ? 4.544 7.249 -18.388 1.00 60.28 138 LYS A O 1
ATOM 1083 N N . ASP A 1 139 ? 6.280 5.844 -18.773 1.00 70.62 139 ASP A N 1
ATOM 1084 C CA . ASP A 1 139 ? 5.466 4.658 -19.007 1.00 70.62 139 ASP A CA 1
ATOM 1085 C C . ASP A 1 139 ? 4.697 4.326 -17.723 1.00 70.62 139 ASP A C 1
ATOM 1087 O O . ASP A 1 139 ? 5.268 4.271 -16.629 1.00 70.62 139 ASP A O 1
ATOM 1091 N N . LYS A 1 140 ? 3.380 4.182 -17.854 1.00 82.94 140 LYS A N 1
ATOM 1092 C CA . LYS A 1 140 ? 2.486 3.901 -16.729 1.00 82.94 140 LYS A CA 1
ATOM 1093 C C . LYS A 1 140 ? 2.405 2.405 -16.452 1.00 82.94 140 LYS A C 1
ATOM 1095 O O . LYS A 1 140 ? 1.961 2.041 -15.367 1.00 82.94 140 LYS A O 1
ATOM 1100 N N . SER A 1 141 ? 2.829 1.560 -17.388 1.00 91.94 141 SER A N 1
ATOM 1101 C CA . SER A 1 141 ? 2.942 0.124 -17.164 1.00 91.94 141 SER A CA 1
ATOM 1102 C C . SER A 1 141 ? 4.162 -0.192 -16.295 1.00 91.94 141 SER A C 1
ATOM 1104 O O . SER A 1 141 ? 5.157 0.539 -16.301 1.00 91.94 141 SER A O 1
ATOM 1106 N N . GLY A 1 142 ? 4.095 -1.251 -15.495 1.00 95.44 142 GLY A N 1
ATOM 1107 C CA . GLY A 1 142 ? 5.240 -1.768 -14.739 1.00 95.44 142 GLY A CA 1
ATOM 1108 C C . GLY A 1 142 ? 4.882 -2.200 -13.327 1.00 95.44 142 GLY A C 1
ATOM 1109 O O . GLY A 1 142 ? 3.704 -2.300 -12.985 1.00 95.44 142 GLY A O 1
ATOM 1110 N N . PHE A 1 143 ? 5.902 -2.395 -12.492 1.00 97.44 143 PHE A N 1
ATOM 1111 C CA . PHE A 1 143 ? 5.704 -2.715 -11.083 1.00 97.44 143 PHE A CA 1
ATOM 1112 C C . PHE A 1 143 ? 5.157 -1.528 -10.290 1.00 97.44 143 PHE A C 1
ATOM 1114 O O . PHE A 1 143 ? 5.528 -0.370 -10.518 1.00 97.44 143 PHE A O 1
ATOM 1121 N N . TYR A 1 144 ? 4.277 -1.842 -9.345 1.00 97.75 144 TYR A N 1
ATOM 1122 C CA . TYR A 1 144 ? 3.671 -0.918 -8.401 1.00 97.75 144 TYR A CA 1
ATOM 1123 C C . TYR A 1 144 ? 3.749 -1.479 -6.994 1.00 97.75 144 TYR A C 1
ATOM 1125 O O . TYR A 1 144 ? 3.386 -2.630 -6.756 1.00 97.75 144 TYR A O 1
ATOM 1133 N N . ILE A 1 145 ? 4.105 -0.609 -6.057 1.00 98.12 145 ILE A N 1
ATOM 1134 C CA . ILE A 1 145 ? 3.772 -0.780 -4.655 1.00 98.12 145 ILE A CA 1
ATOM 1135 C C . ILE A 1 145 ? 2.659 0.193 -4.291 1.00 98.12 145 ILE A C 1
ATOM 1137 O O . ILE A 1 145 ? 2.738 1.401 -4.536 1.00 98.12 145 ILE A O 1
ATOM 1141 N N . THR A 1 146 ? 1.585 -0.339 -3.719 1.00 98.06 146 THR A N 1
ATOM 1142 C CA . THR A 1 146 ? 0.447 0.472 -3.297 1.00 98.06 146 THR A CA 1
ATOM 1143 C C . THR A 1 146 ? 0.255 0.392 -1.799 1.00 98.06 146 THR A C 1
ATOM 1145 O O . THR A 1 146 ? 0.263 -0.711 -1.254 1.00 98.06 146 THR A O 1
ATOM 1148 N N . VAL A 1 147 ? 0.016 1.533 -1.159 1.00 98.06 147 VAL A N 1
ATOM 1149 C CA . VAL A 1 147 ? -0.281 1.624 0.269 1.00 98.06 147 VAL A CA 1
ATOM 1150 C C . VAL A 1 147 ? -1.631 2.299 0.503 1.00 98.06 147 VAL A C 1
ATOM 1152 O O . VAL A 1 147 ? -1.915 3.382 -0.010 1.00 98.06 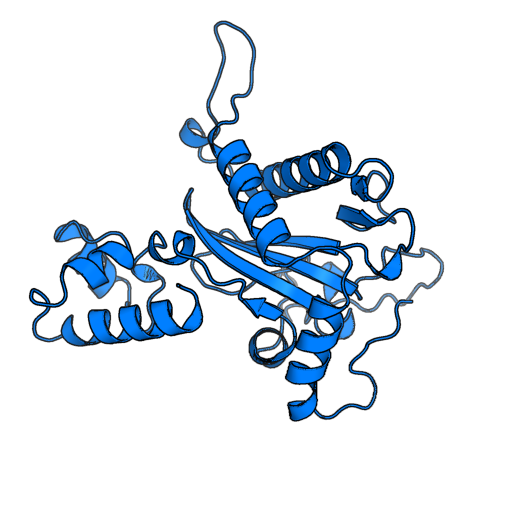147 VAL A O 1
ATOM 1155 N N . ASN A 1 148 ? -2.483 1.652 1.285 1.00 98.00 148 ASN A N 1
ATOM 1156 C CA . ASN A 1 148 ? -3.681 2.240 1.861 1.00 98.00 148 ASN A CA 1
ATOM 1157 C C . ASN A 1 148 ? -3.397 2.613 3.312 1.00 98.00 148 ASN A C 1
ATOM 1159 O O . ASN A 1 148 ? -2.714 1.878 4.029 1.00 98.00 148 ASN A O 1
ATOM 1163 N N . PHE A 1 149 ? -3.946 3.739 3.749 1.00 97.12 149 PHE A N 1
ATOM 1164 C CA . PHE A 1 149 ? -3.846 4.176 5.130 1.00 97.12 149 PHE A CA 1
ATOM 1165 C C . PHE A 1 149 ? -5.083 4.958 5.562 1.00 97.12 149 PHE A C 1
ATOM 1167 O O . PHE A 1 149 ? -5.848 5.456 4.736 1.00 97.12 149 PHE A O 1
ATOM 1174 N N . TYR A 1 150 ? -5.269 5.077 6.872 1.00 94.31 150 TYR A N 1
ATOM 1175 C CA . TYR A 1 150 ? -6.270 5.955 7.461 1.00 94.31 150 TYR A CA 1
ATOM 1176 C C . TYR A 1 150 ? -5.698 6.629 8.706 1.00 94.31 150 TYR A C 1
ATOM 1178 O O . TYR A 1 150 ? -5.293 5.957 9.658 1.00 94.31 150 TYR A O 1
ATOM 1186 N N . GLY A 1 151 ? -5.619 7.961 8.675 1.00 92.12 151 GLY A N 1
ATOM 1187 C CA . GLY A 1 151 ? -4.822 8.712 9.643 1.00 92.12 151 GLY A CA 1
ATOM 1188 C C . GLY A 1 151 ? -3.377 8.209 9.639 1.00 92.12 151 GLY A C 1
ATOM 1189 O O . GLY A 1 151 ? -2.743 8.134 8.591 1.00 92.12 151 GLY A O 1
ATOM 1190 N N . GLU A 1 152 ? -2.879 7.802 10.801 1.00 94.75 152 GLU A N 1
ATOM 1191 C CA . GLU A 1 152 ? -1.520 7.271 10.947 1.00 94.75 152 GLU A CA 1
ATOM 1192 C C . GLU A 1 152 ? -1.400 5.763 10.690 1.00 94.75 152 GLU A C 1
ATOM 1194 O O . GLU A 1 152 ? -0.303 5.204 10.711 1.00 94.75 152 GLU A O 1
ATOM 1199 N N . LYS A 1 153 ? -2.523 5.065 10.502 1.00 95.50 153 LYS A N 1
ATOM 1200 C CA . LYS A 1 153 ? -2.544 3.605 10.426 1.00 95.50 153 LYS A CA 1
ATOM 1201 C C . LYS A 1 153 ? -2.370 3.155 8.987 1.00 95.50 153 LYS A C 1
ATOM 1203 O O . LYS A 1 153 ? -3.220 3.438 8.145 1.00 95.50 153 LYS A O 1
ATOM 1208 N N . LEU A 1 154 ? -1.288 2.428 8.721 1.00 96.88 154 LEU A N 1
ATOM 1209 C CA . LEU A 1 154 ? -1.119 1.677 7.484 1.00 96.88 154 LEU A CA 1
ATOM 1210 C C . LEU A 1 154 ? -2.136 0.531 7.480 1.00 96.88 154 LEU A C 1
ATOM 1212 O O . LEU A 1 154 ? -2.154 -0.274 8.407 1.00 96.88 154 LEU A O 1
ATOM 1216 N N . THR A 1 155 ? -3.008 0.470 6.476 1.00 96.88 155 THR A N 1
ATOM 1217 C CA . THR A 1 155 ? -4.118 -0.496 6.455 1.00 96.88 155 THR A CA 1
ATOM 1218 C C . THR A 1 155 ? -3.890 -1.639 5.482 1.00 96.88 155 THR A C 1
ATOM 1220 O O . THR A 1 155 ? -4.346 -2.749 5.754 1.00 96.88 155 THR A O 1
ATOM 1223 N N . LEU A 1 156 ? -3.185 -1.397 4.371 1.00 97.81 156 LEU A N 1
ATOM 1224 C CA . LEU A 1 156 ? -2.872 -2.438 3.395 1.00 97.81 156 LEU A CA 1
ATOM 1225 C C . LEU A 1 156 ? -1.710 -2.049 2.482 1.00 97.81 156 LEU A C 1
ATOM 1227 O O . LEU A 1 156 ? -1.707 -0.961 1.911 1.00 97.81 156 LEU A O 1
ATOM 1231 N N . VAL A 1 157 ? -0.773 -2.971 2.285 1.00 98.44 157 VAL A N 1
ATOM 1232 C CA . VAL A 1 157 ? 0.297 -2.893 1.288 1.00 98.44 157 VAL A CA 1
ATOM 1233 C C . VAL A 1 157 ? 0.039 -3.943 0.214 1.00 98.44 157 VAL A C 1
ATOM 1235 O O . VAL A 1 157 ? -0.341 -5.075 0.520 1.00 98.44 157 VAL A O 1
ATOM 1238 N N . ARG A 1 158 ? 0.241 -3.584 -1.053 1.00 98.44 158 ARG A N 1
ATOM 1239 C CA . ARG A 1 158 ? 0.230 -4.536 -2.171 1.00 98.44 158 ARG A CA 1
ATOM 1240 C C . ARG A 1 158 ? 1.415 -4.313 -3.085 1.00 98.44 158 ARG A C 1
ATOM 1242 O O . ARG A 1 158 ? 1.856 -3.174 -3.235 1.00 98.44 158 ARG A O 1
ATOM 1249 N N . PHE A 1 159 ? 1.847 -5.381 -3.738 1.00 98.56 159 PHE A N 1
ATOM 1250 C CA . PHE A 1 159 ? 2.875 -5.349 -4.766 1.00 98.56 159 PHE A CA 1
ATOM 1251 C C . PHE A 1 159 ? 2.419 -6.134 -5.996 1.00 98.56 159 PHE A C 1
ATOM 1253 O O . PHE A 1 159 ? 1.660 -7.095 -5.878 1.00 98.56 159 PHE A O 1
ATOM 1260 N N . GLY A 1 160 ? 2.827 -5.693 -7.182 1.00 98.06 160 GLY A N 1
ATOM 1261 C CA . GLY A 1 160 ? 2.486 -6.364 -8.432 1.00 98.06 160 GLY A CA 1
ATOM 1262 C C . GLY A 1 160 ? 2.678 -5.474 -9.647 1.00 98.06 160 GLY A C 1
ATOM 1263 O O . GLY A 1 160 ? 3.389 -4.474 -9.578 1.00 98.06 160 GLY A O 1
ATOM 1264 N N . TRP A 1 161 ? 2.040 -5.831 -10.759 1.00 97.50 161 TRP A N 1
ATOM 1265 C CA . TRP A 1 161 ? 2.170 -5.121 -12.033 1.00 97.50 161 TRP A CA 1
ATOM 1266 C C . TRP A 1 161 ? 0.844 -4.512 -12.459 1.00 97.50 161 TRP A C 1
ATOM 1268 O O . TRP A 1 161 ? -0.166 -5.207 -12.494 1.00 97.50 161 TRP A O 1
ATOM 1278 N N . ILE A 1 162 ? 0.855 -3.243 -12.855 1.00 95.88 162 ILE A N 1
ATOM 1279 C CA . ILE A 1 162 ? -0.315 -2.568 -13.423 1.00 95.88 162 ILE A CA 1
ATOM 1280 C C . ILE A 1 162 ? 0.042 -2.117 -14.831 1.00 95.88 162 ILE A C 1
ATOM 1282 O O . ILE A 1 162 ? 1.092 -1.509 -15.035 1.00 95.88 162 ILE A O 1
ATOM 1286 N N . ASP A 1 163 ? -0.837 -2.386 -15.789 1.00 93.31 163 ASP A N 1
ATOM 1287 C CA . ASP A 1 163 ? -0.716 -1.856 -17.141 1.00 93.31 163 ASP A CA 1
ATOM 1288 C C . ASP A 1 163 ? -1.287 -0.440 -17.223 1.00 93.31 163 ASP A C 1
ATOM 1290 O O . ASP A 1 163 ? -2.260 -0.092 -16.554 1.00 93.31 163 ASP A O 1
ATOM 1294 N N . GLY A 1 164 ? -0.736 0.392 -18.106 1.00 89.44 164 GLY A N 1
ATOM 1295 C CA . GLY A 1 164 ? -1.285 1.721 -18.376 1.00 89.44 164 GLY A CA 1
ATOM 1296 C C . GLY A 1 164 ? -2.781 1.692 -18.725 1.00 89.44 164 GLY A C 1
ATOM 1297 O O . GLY A 1 164 ? -3.515 2.581 -18.301 1.00 89.44 164 GLY A O 1
ATOM 1298 N N . SER A 1 165 ? -3.233 0.644 -19.423 1.00 88.62 165 SER A N 1
ATOM 1299 C CA . SER A 1 165 ? -4.632 0.417 -19.810 1.00 88.62 165 SER A CA 1
ATOM 1300 C C . SER A 1 165 ? -5.549 -0.016 -18.663 1.00 88.62 165 SER A C 1
ATOM 1302 O O . SER A 1 165 ? -6.766 0.051 -18.811 1.00 88.62 165 SER A O 1
ATOM 1304 N N . ASP A 1 166 ? -5.003 -0.454 -17.524 1.00 90.69 166 ASP A N 1
ATOM 1305 C CA . ASP A 1 166 ? -5.808 -0.812 -16.349 1.00 90.69 166 ASP A CA 1
ATOM 1306 C C . ASP A 1 166 ? -6.395 0.434 -15.660 1.00 90.69 166 ASP A C 1
ATOM 1308 O O . ASP A 1 166 ? -7.379 0.346 -14.917 1.00 90.69 166 ASP A O 1
ATOM 1312 N N . TRP A 1 167 ? -5.796 1.606 -15.897 1.00 89.25 167 TRP A N 1
ATOM 1313 C CA . TRP A 1 167 ? -6.239 2.872 -15.331 1.00 89.25 167 TRP A CA 1
ATOM 1314 C C . TRP A 1 167 ? -7.436 3.433 -16.089 1.00 89.25 167 TRP A C 1
ATOM 1316 O O . TRP A 1 167 ? -7.323 3.933 -17.206 1.00 89.25 167 TRP A O 1
ATOM 1326 N N . VAL A 1 168 ? -8.588 3.454 -15.429 1.00 84.19 168 VAL A N 1
ATOM 1327 C CA . VAL A 1 168 ? -9.827 3.983 -15.999 1.00 84.19 168 VAL A CA 1
ATOM 1328 C C . VAL A 1 168 ? -10.056 5.400 -15.487 1.00 84.19 168 VAL A C 1
ATOM 1330 O O . VAL A 1 168 ? -10.293 5.615 -14.294 1.00 84.19 168 VAL A O 1
ATOM 1333 N N . ALA A 1 169 ? -10.000 6.389 -16.383 1.00 76.44 169 ALA A N 1
ATOM 1334 C CA . ALA A 1 169 ? -10.349 7.764 -16.038 1.00 76.44 169 ALA A CA 1
ATOM 1335 C C . ALA A 1 169 ? -11.829 7.862 -15.641 1.00 76.44 169 ALA A C 1
ATOM 1337 O O . ALA A 1 169 ? -12.707 7.243 -16.248 1.00 76.44 169 ALA A O 1
ATOM 1338 N N . GLN A 1 170 ? -12.131 8.674 -14.626 1.00 67.38 170 GLN A N 1
ATOM 1339 C CA . GLN A 1 170 ? -13.519 8.973 -14.291 1.00 67.38 170 GLN A CA 1
ATOM 1340 C C . GLN A 1 170 ? -14.230 9.665 -15.466 1.00 67.38 170 GLN A C 1
ATOM 1342 O O . GLN A 1 170 ? -13.703 10.600 -16.066 1.00 67.38 170 GLN A O 1
ATOM 1347 N N . LYS A 1 171 ? -15.468 9.233 -15.749 1.00 60.66 171 LYS A N 1
ATOM 1348 C CA . LYS A 1 171 ? -16.314 9.794 -16.819 1.00 60.66 171 LYS A CA 1
ATOM 1349 C C . LYS A 1 171 ? -16.711 11.258 -16.578 1.00 60.66 171 LYS A C 1
ATOM 1351 O O . LYS A 1 171 ? -17.042 11.958 -17.528 1.00 60.66 171 LYS A O 1
ATOM 1356 N N . SER A 1 172 ? -16.701 11.725 -15.325 1.00 57.72 172 SER A N 1
ATOM 1357 C CA . SER A 1 172 ? -17.066 13.108 -14.994 1.00 57.72 172 SER A CA 1
ATOM 1358 C C . SER A 1 172 ? -15.956 14.094 -15.397 1.00 57.72 172 SER A C 1
ATOM 1360 O O . SER A 1 172 ? -14.805 13.888 -15.002 1.00 57.72 172 SER A O 1
ATOM 1362 N N . PRO A 1 173 ? -16.274 15.216 -16.075 1.00 47.22 173 PRO A N 1
ATOM 1363 C CA . PRO A 1 173 ? -15.313 16.271 -16.408 1.00 47.22 173 PRO A CA 1
ATOM 1364 C C . PRO A 1 173 ? -14.586 16.875 -15.197 1.00 47.22 173 PRO A C 1
ATOM 1366 O O . PRO A 1 173 ? -13.484 17.400 -15.357 1.00 47.22 173 PRO A O 1
ATOM 1369 N N . THR A 1 174 ? -15.171 16.773 -13.998 1.00 49.69 174 THR A N 1
ATOM 1370 C CA . THR A 1 174 ? -14.617 17.265 -12.724 1.00 49.69 174 THR A CA 1
ATOM 1371 C C . THR A 1 174 ? -13.789 16.224 -11.963 1.00 49.69 174 THR A C 1
ATOM 1373 O O . THR A 1 174 ? -13.142 16.563 -10.974 1.00 49.69 174 THR A O 1
ATOM 1376 N N . GLY A 1 175 ? -13.783 14.962 -12.408 1.00 54.09 175 GLY A N 1
ATOM 1377 C CA . GLY A 1 175 ? -13.060 13.878 -11.749 1.00 54.09 175 GLY A CA 1
ATOM 1378 C C . GLY A 1 175 ? -11.550 14.024 -11.916 1.00 54.09 175 GLY A C 1
ATOM 1379 O O . GLY A 1 175 ? -11.037 13.974 -13.032 1.00 54.09 175 GLY A O 1
ATOM 1380 N N . GLN A 1 176 ? -10.822 14.204 -10.813 1.00 58.66 176 GLN A N 1
ATOM 1381 C CA . GLN A 1 176 ? -9.358 14.336 -10.815 1.00 58.66 176 GLN A CA 1
ATOM 1382 C C . GLN A 1 176 ? -8.620 12.989 -10.722 1.00 58.66 176 GLN A C 1
ATOM 1384 O O . GLN A 1 176 ? -7.390 12.967 -10.668 1.00 58.66 176 GLN A O 1
ATOM 1389 N N . MET A 1 177 ? -9.347 11.867 -10.742 1.00 74.00 177 MET A N 1
ATOM 1390 C CA . MET A 1 177 ? -8.799 10.549 -10.419 1.00 74.00 177 MET A CA 1
ATOM 1391 C C . MET A 1 177 ? -9.026 9.515 -11.527 1.00 74.00 177 MET A C 1
ATOM 1393 O O . MET A 1 177 ? -10.030 9.550 -12.243 1.00 74.00 177 MET A O 1
ATOM 1397 N N . ALA A 1 178 ? -8.098 8.566 -11.627 1.00 78.25 178 ALA A N 1
ATOM 1398 C CA . ALA A 1 178 ? -8.248 7.315 -12.362 1.00 78.25 178 ALA A CA 1
ATOM 1399 C C . ALA A 1 178 ? -8.337 6.150 -11.365 1.00 78.25 178 ALA A C 1
ATOM 1401 O O . ALA A 1 178 ? -7.586 6.107 -10.390 1.00 78.25 178 ALA A O 1
ATOM 1402 N N . GLY A 1 179 ? -9.275 5.232 -11.587 1.00 87.12 179 GLY A N 1
ATOM 1403 C CA . GLY A 1 179 ? -9.453 4.034 -10.764 1.00 87.12 179 GLY A CA 1
ATOM 1404 C C . GLY A 1 179 ? -8.927 2.779 -11.453 1.00 87.12 179 GLY A C 1
ATOM 1405 O O . GLY A 1 179 ? -8.564 2.820 -12.626 1.00 87.12 179 GLY A O 1
ATOM 1406 N N . LEU A 1 180 ? -8.936 1.665 -10.725 1.00 92.12 180 LEU A N 1
ATOM 1407 C CA . LEU A 1 180 ? -8.607 0.336 -11.241 1.00 92.12 180 LEU A CA 1
ATOM 1408 C C . LEU A 1 180 ? -9.844 -0.568 -11.212 1.00 92.12 180 LEU A C 1
ATOM 1410 O O . LEU A 1 180 ? -10.719 -0.422 -10.348 1.00 92.12 180 LEU A O 1
ATOM 1414 N N . GLY A 1 181 ? -9.905 -1.502 -12.160 1.00 92.00 181 GLY A N 1
ATOM 1415 C CA . GLY A 1 181 ? -10.900 -2.572 -12.175 1.00 92.00 181 GLY A CA 1
ATOM 1416 C C . GLY A 1 181 ? -10.713 -3.561 -11.020 1.00 92.00 181 GLY A C 1
ATOM 1417 O O . GLY A 1 181 ? -9.634 -3.665 -10.437 1.00 92.00 181 GLY A O 1
ATOM 1418 N N . GLN A 1 182 ? -11.771 -4.303 -10.682 1.00 93.12 182 GLN A N 1
ATOM 1419 C CA . GLN A 1 182 ? -11.725 -5.292 -9.597 1.00 93.12 182 GLN A CA 1
ATOM 1420 C C . GLN A 1 182 ? -10.734 -6.431 -9.899 1.00 93.12 182 GLN A C 1
ATOM 1422 O O . GLN A 1 182 ? -9.968 -6.817 -9.026 1.00 93.12 182 GLN A O 1
ATOM 1427 N N . ASN A 1 183 ? -10.659 -6.865 -11.159 1.00 94.75 183 ASN A N 1
ATOM 1428 C CA . ASN A 1 183 ? -9.692 -7.851 -11.652 1.00 94.75 183 ASN A CA 1
ATOM 1429 C C . ASN A 1 183 ? -8.224 -7.480 -11.369 1.00 94.75 183 ASN A C 1
ATOM 1431 O O . ASN A 1 183 ? -7.405 -8.362 -11.131 1.00 94.75 183 ASN A O 1
ATOM 1435 N N . VAL A 1 184 ? -7.875 -6.190 -11.355 1.00 96.44 184 VAL A N 1
ATOM 1436 C CA . VAL A 1 184 ? -6.517 -5.744 -11.003 1.00 96.44 184 VAL A CA 1
ATOM 1437 C C . VAL A 1 184 ? -6.224 -6.041 -9.532 1.00 96.44 184 VAL A C 1
ATOM 1439 O O . VAL A 1 184 ? -5.153 -6.544 -9.208 1.00 96.44 184 VAL A O 1
ATOM 1442 N N . TYR A 1 185 ? -7.178 -5.773 -8.639 1.00 95.88 185 TYR A N 1
ATOM 1443 C CA . TYR A 1 185 ? -7.027 -6.061 -7.211 1.00 95.88 185 TYR A CA 1
ATOM 1444 C C . TYR A 1 185 ? -7.081 -7.554 -6.895 1.00 95.88 185 TYR A C 1
ATOM 1446 O O . TYR A 1 185 ? -6.416 -7.986 -5.959 1.00 95.88 185 TYR A O 1
ATOM 1454 N N . ASP A 1 186 ? -7.870 -8.315 -7.650 1.00 95.25 186 ASP A N 1
ATOM 1455 C CA . ASP A 1 186 ? -8.040 -9.749 -7.422 1.00 95.25 186 ASP A CA 1
ATOM 1456 C C . ASP A 1 186 ? -6.838 -10.554 -7.936 1.00 95.25 186 ASP A C 1
ATOM 1458 O O . ASP A 1 186 ? -6.485 -11.570 -7.338 1.00 95.25 186 ASP A O 1
ATOM 1462 N N . TYR A 1 187 ? -6.202 -10.102 -9.026 1.00 97.69 187 TYR A N 1
ATOM 1463 C CA . TYR A 1 187 ? -5.215 -10.913 -9.743 1.00 97.69 187 TYR A CA 1
ATOM 1464 C C . TYR A 1 187 ? -3.851 -10.251 -9.930 1.00 97.69 187 TYR A C 1
ATOM 1466 O O . TYR A 1 187 ? -2.854 -10.955 -9.858 1.00 97.69 187 TYR A O 1
ATOM 1474 N N . LYS A 1 188 ? -3.777 -8.928 -10.138 1.00 98.06 188 LYS A N 1
ATOM 1475 C CA . LYS A 1 188 ? -2.526 -8.237 -10.512 1.00 98.06 188 LYS A CA 1
ATOM 1476 C C . LYS A 1 188 ? -1.780 -7.565 -9.353 1.00 98.06 188 LYS A C 1
ATOM 1478 O O . LYS A 1 188 ? -0.593 -7.271 -9.485 1.00 98.06 188 LYS A O 1
ATOM 1483 N N . LEU A 1 189 ? -2.460 -7.290 -8.238 1.00 97.81 189 LEU A N 1
ATOM 1484 C CA . LEU A 1 189 ? -1.895 -6.665 -7.038 1.00 97.81 189 LEU A CA 1
ATOM 1485 C C . LEU A 1 189 ? -2.038 -7.594 -5.836 1.00 97.81 189 LEU A C 1
ATOM 1487 O O . LEU A 1 189 ? -3.114 -7.702 -5.250 1.00 97.81 189 LEU A O 1
ATOM 1491 N N . ILE A 1 190 ? -0.935 -8.210 -5.423 1.00 97.38 190 ILE A N 1
ATOM 1492 C CA . ILE A 1 190 ? -0.929 -9.172 -4.324 1.00 97.38 190 ILE A CA 1
ATOM 1493 C C . ILE A 1 190 ? -0.797 -8.436 -2.989 1.00 97.38 190 ILE A C 1
ATOM 1495 O O . ILE A 1 190 ? 0.146 -7.659 -2.812 1.00 97.38 190 ILE A O 1
ATOM 1499 N N . PRO A 1 191 ? -1.717 -8.658 -2.031 1.00 97.56 191 PRO A N 1
ATOM 1500 C CA . PRO A 1 191 ? -1.556 -8.183 -0.665 1.00 97.56 191 PRO A CA 1
ATOM 1501 C C . PRO A 1 191 ? -0.287 -8.729 -0.020 1.00 97.56 191 PRO A C 1
ATOM 1503 O O . PRO A 1 191 ? -0.093 -9.943 0.038 1.00 97.56 191 PRO A O 1
ATOM 1506 N N . ILE A 1 192 ? 0.530 -7.836 0.534 1.00 97.62 192 ILE A N 1
ATOM 1507 C CA . ILE A 1 192 ? 1.623 -8.242 1.411 1.00 97.62 192 ILE A CA 1
ATOM 1508 C C . ILE A 1 192 ? 1.057 -8.357 2.823 1.00 97.62 192 ILE A C 1
ATOM 1510 O O . ILE A 1 192 ? 0.750 -7.347 3.469 1.00 97.62 192 ILE A O 1
ATOM 1514 N N . LYS A 1 193 ? 0.848 -9.600 3.263 1.00 96.44 193 LYS A N 1
ATOM 1515 C CA . LYS A 1 193 ? 0.214 -9.889 4.549 1.00 96.44 193 LYS A CA 1
ATOM 1516 C C . LYS A 1 193 ? 1.093 -9.446 5.712 1.00 96.44 193 LYS A C 1
ATOM 1518 O O . LYS A 1 193 ? 2.314 -9.530 5.648 1.00 96.44 193 LYS A O 1
ATOM 1523 N N . GLY A 1 194 ? 0.457 -9.008 6.790 1.00 95.62 194 GLY A N 1
ATOM 1524 C CA . GLY A 1 194 ? 1.156 -8.701 8.029 1.00 95.62 194 GLY A CA 1
ATOM 1525 C C . GLY A 1 194 ? 0.235 -8.176 9.118 1.00 95.62 194 GLY A C 1
ATOM 1526 O O . GLY A 1 194 ? -0.836 -7.621 8.858 1.00 95.62 194 GLY A O 1
ATOM 1527 N N . ASP A 1 195 ? 0.685 -8.324 10.358 1.00 95.19 195 ASP A N 1
ATOM 1528 C CA . ASP A 1 195 ? -0.062 -7.927 11.552 1.00 95.19 195 ASP A CA 1
ATOM 1529 C C . ASP A 1 195 ? -0.348 -6.421 11.644 1.00 95.19 195 ASP A C 1
ATOM 1531 O O . ASP A 1 195 ? -1.288 -6.031 12.340 1.00 95.19 195 ASP A O 1
ATOM 1535 N N . TYR A 1 196 ? 0.394 -5.582 10.909 1.00 96.25 196 TYR A N 1
ATOM 1536 C CA . TYR A 1 196 ? 0.128 -4.140 10.798 1.00 96.25 196 TYR A CA 1
ATOM 1537 C C . TYR A 1 196 ? -1.314 -3.857 10.344 1.00 96.25 196 TYR A C 1
ATOM 1539 O O . TYR A 1 196 ? -1.939 -2.898 10.790 1.00 96.25 196 TYR A O 1
ATOM 1547 N N . THR A 1 197 ? -1.884 -4.735 9.510 1.00 97.00 197 THR A N 1
ATOM 1548 C CA . THR A 1 197 ? -3.246 -4.588 8.979 1.00 97.00 197 THR A CA 1
ATOM 1549 C C . THR A 1 197 ? -4.323 -4.702 10.059 1.00 97.00 197 THR A C 1
ATOM 1551 O O . THR A 1 197 ? -5.431 -4.201 9.871 1.00 97.00 197 THR A O 1
ATOM 1554 N N . LEU A 1 198 ? -4.024 -5.327 11.203 1.00 97.25 198 LEU A N 1
ATOM 1555 C CA . LEU A 1 198 ? -4.981 -5.492 12.299 1.00 97.25 198 LEU A CA 1
ATOM 1556 C C . LEU A 1 198 ? -5.189 -4.195 13.091 1.00 97.25 198 LEU A C 1
ATOM 1558 O O . LEU A 1 198 ? -6.197 -4.062 13.784 1.00 97.25 198 LEU A O 1
ATOM 1562 N N . ASP A 1 199 ? -4.285 -3.227 12.958 1.00 96.75 199 ASP A N 1
ATOM 1563 C CA . ASP A 1 199 ? -4.412 -1.914 13.594 1.00 96.75 199 ASP A CA 1
ATOM 1564 C C . ASP A 1 199 ? -5.237 -0.933 12.738 1.00 96.75 199 ASP A C 1
ATOM 1566 O O . ASP A 1 199 ? -5.447 0.218 13.130 1.00 96.75 199 ASP A O 1
ATOM 1570 N N . ALA A 1 200 ? -5.728 -1.388 11.578 1.00 96.44 200 ALA A N 1
ATOM 1571 C CA . ALA A 1 200 ? -6.669 -0.653 10.746 1.00 96.44 200 ALA A CA 1
ATOM 1572 C C . ALA A 1 200 ? -7.983 -0.363 11.501 1.00 96.44 200 ALA A C 1
ATOM 1574 O O . ALA A 1 200 ? -8.391 -1.155 12.361 1.00 96.44 200 ALA A O 1
ATOM 1575 N N . PRO A 1 201 ? -8.667 0.752 11.171 1.00 96.81 201 PRO A N 1
ATOM 1576 C CA . PRO A 1 201 ? -9.927 1.120 11.805 1.00 96.81 201 PRO A CA 1
ATOM 1577 C C . PRO A 1 201 ? -11.004 0.065 11.551 1.00 96.81 201 PRO A C 1
ATOM 1579 O O . PRO A 1 201 ? -11.076 -0.535 10.474 1.00 96.81 201 PRO A O 1
ATOM 1582 N N . VAL A 1 202 ? -11.876 -0.133 12.536 1.00 95.50 202 VAL A N 1
ATOM 1583 C CA . VAL A 1 202 ? -12.964 -1.113 12.443 1.00 95.50 202 VAL A CA 1
ATOM 1584 C C . VAL A 1 202 ? -13.967 -0.790 11.327 1.00 95.50 202 VAL A C 1
ATOM 1586 O O . VAL A 1 202 ? -14.588 -1.697 10.774 1.00 95.50 202 VAL A O 1
ATOM 1589 N N . ASP A 1 203 ? -14.065 0.481 10.937 1.00 95.50 203 ASP A N 1
ATOM 1590 C CA . ASP A 1 203 ? -14.870 0.989 9.822 1.00 95.50 203 ASP A CA 1
ATOM 1591 C C . ASP A 1 203 ? -14.507 0.357 8.468 1.00 95.50 203 ASP A C 1
ATOM 1593 O O . ASP A 1 203 ? -15.287 0.412 7.520 1.00 95.50 203 ASP A O 1
ATOM 1597 N N . LEU A 1 204 ? -13.319 -0.244 8.359 1.00 94.94 204 LEU A N 1
ATOM 1598 C CA . LEU A 1 204 ? -12.867 -0.926 7.149 1.00 94.94 204 LEU A CA 1
ATOM 1599 C C . LEU A 1 204 ? -13.519 -2.305 6.964 1.00 94.94 204 LEU A C 1
ATOM 1601 O O . LEU A 1 204 ? -13.494 -2.863 5.864 1.00 94.94 204 LEU A O 1
ATOM 1605 N N . LEU A 1 205 ? -14.081 -2.881 8.030 1.00 94.56 205 LEU A N 1
ATOM 1606 C CA . LEU A 1 205 ? -14.671 -4.211 7.982 1.00 94.56 205 LEU A CA 1
ATOM 1607 C C . LEU A 1 205 ? -15.946 -4.224 7.142 1.00 94.56 205 LEU A C 1
ATOM 1609 O O . LEU A 1 205 ? -16.852 -3.405 7.305 1.00 94.56 205 LEU A O 1
ATOM 1613 N N . ASN A 1 206 ? -16.057 -5.233 6.279 1.00 90.75 206 ASN A N 1
ATOM 1614 C CA . ASN A 1 206 ? -17.254 -5.421 5.475 1.00 90.75 206 ASN A CA 1
ATOM 1615 C C . ASN A 1 206 ? -18.497 -5.570 6.375 1.00 90.75 206 ASN A C 1
ATOM 1617 O O . ASN A 1 206 ? -18.510 -6.356 7.323 1.00 90.75 206 ASN A O 1
ATOM 1621 N N . GLY A 1 207 ? -19.549 -4.812 6.066 1.00 86.81 207 GLY A N 1
ATOM 1622 C CA . GLY A 1 207 ? -20.788 -4.780 6.843 1.00 86.81 207 GLY A CA 1
ATOM 1623 C C . GLY A 1 207 ? -20.767 -3.855 8.065 1.00 86.81 207 GLY A C 1
ATOM 1624 O O . GLY A 1 207 ? -21.808 -3.702 8.710 1.00 86.81 207 GLY A O 1
ATOM 1625 N N . VAL A 1 208 ? -19.645 -3.194 8.371 1.00 90.81 208 VAL A N 1
ATOM 1626 C CA . VAL A 1 208 ? -19.588 -2.128 9.381 1.00 90.81 208 VAL A CA 1
ATOM 1627 C C . VAL A 1 208 ? -19.915 -0.791 8.713 1.00 90.81 208 VAL A C 1
ATOM 1629 O O . VAL A 1 208 ? -19.077 -0.155 8.090 1.00 90.81 208 VAL A O 1
ATOM 1632 N N . GLY A 1 209 ? -21.179 -0.372 8.813 1.00 90.62 209 GLY A N 1
ATOM 1633 C CA . GLY A 1 209 ? -21.608 0.977 8.422 1.00 90.62 209 GLY A CA 1
ATOM 1634 C C . GLY A 1 209 ? -21.446 1.991 9.560 1.00 90.62 209 GLY A C 1
ATOM 1635 O O . GLY A 1 209 ? -21.239 1.599 10.707 1.00 90.62 209 GLY A O 1
ATOM 1636 N N . GLY A 1 210 ? -21.641 3.284 9.271 1.00 91.56 210 GLY A N 1
ATOM 1637 C CA . GLY A 1 210 ? -21.387 4.385 10.220 1.00 91.56 210 GLY A CA 1
ATOM 1638 C C . GLY A 1 210 ? -21.998 4.197 11.616 1.00 91.56 210 GLY A C 1
ATOM 1639 O O . GLY A 1 210 ? -21.288 4.287 12.607 1.00 91.56 210 GLY A O 1
ATOM 1640 N N . LYS A 1 211 ? -23.275 3.799 11.718 1.00 91.62 211 LYS A N 1
ATOM 1641 C CA . LYS A 1 211 ? -23.922 3.540 13.025 1.00 91.62 211 LYS A CA 1
ATOM 1642 C C . LYS A 1 211 ? -23.283 2.385 13.804 1.00 91.62 211 LYS A C 1
ATOM 1644 O O . LYS A 1 211 ? -23.224 2.409 15.033 1.00 91.62 211 LYS A O 1
ATOM 1649 N N . THR A 1 212 ? -22.852 1.343 13.095 1.00 91.88 212 THR A N 1
ATOM 1650 C CA . THR A 1 212 ? -22.170 0.196 13.704 1.00 91.88 212 THR A CA 1
ATOM 1651 C C . THR A 1 212 ? -20.785 0.610 14.188 1.00 91.88 212 THR A C 1
ATOM 1653 O O . THR A 1 212 ? -20.426 0.269 15.310 1.00 91.88 212 THR A O 1
ATOM 1656 N N . ALA A 1 213 ? -20.046 1.378 13.383 1.00 93.19 213 ALA A N 1
ATOM 1657 C CA . ALA A 1 213 ? -18.748 1.924 13.764 1.00 93.19 213 ALA A CA 1
ATOM 1658 C C . ALA A 1 213 ? -18.856 2.840 14.991 1.00 93.19 213 ALA A C 1
ATOM 1660 O O . ALA A 1 213 ? -18.160 2.619 15.973 1.00 93.19 213 ALA A O 1
ATOM 1661 N N . GLU A 1 214 ? -19.806 3.780 15.007 1.00 94.06 214 GLU A N 1
ATOM 1662 C CA . GLU A 1 214 ? -20.081 4.641 16.169 1.00 94.06 214 GLU A CA 1
ATOM 1663 C C . GLU A 1 214 ? -20.344 3.829 17.443 1.00 94.06 214 GLU A C 1
ATOM 1665 O O . GLU A 1 214 ? -19.787 4.129 18.499 1.00 94.06 214 GLU A O 1
ATOM 1670 N N . SER A 1 215 ? -21.151 2.768 17.338 1.00 91.88 215 SER A N 1
ATOM 1671 C CA . SER A 1 215 ? -21.440 1.882 18.472 1.00 91.88 215 SER A CA 1
ATOM 1672 C C . SER A 1 215 ? -20.176 1.176 18.979 1.00 91.88 215 SER A C 1
ATOM 1674 O O . SER A 1 215 ? -19.975 1.063 20.184 1.00 91.88 215 SER A O 1
ATOM 1676 N N . LEU A 1 216 ? -19.306 0.721 18.073 1.00 93.25 216 LEU A N 1
ATOM 1677 C CA . LEU A 1 216 ? -18.031 0.084 18.420 1.00 93.25 216 LEU A CA 1
ATOM 1678 C C . LEU A 1 216 ? -17.062 1.086 19.066 1.00 93.25 216 LEU A C 1
ATOM 1680 O O . LEU A 1 216 ? -16.476 0.782 20.104 1.00 93.25 216 LEU A O 1
ATOM 1684 N N . HIS A 1 217 ? -16.970 2.306 18.535 1.00 95.06 217 HIS A N 1
ATOM 1685 C CA . HIS A 1 217 ? -16.138 3.372 19.094 1.00 95.06 217 HIS A CA 1
ATOM 1686 C C . HIS A 1 217 ? -16.568 3.757 20.515 1.00 95.06 217 HIS A C 1
ATOM 1688 O O . HIS A 1 217 ? -15.720 3.906 21.392 1.00 95.06 217 HIS A O 1
ATOM 1694 N N . GLN A 1 218 ? -17.876 3.830 20.791 1.00 93.25 218 GLN A N 1
ATOM 1695 C CA . GLN A 1 218 ? -18.397 4.064 22.148 1.00 93.25 218 GLN A CA 1
ATOM 1696 C C . GLN A 1 218 ? -18.033 2.944 23.132 1.00 93.25 218 GLN A C 1
ATOM 1698 O O . GLN A 1 218 ? -17.928 3.184 24.333 1.00 93.25 218 GLN A O 1
ATOM 1703 N N . MET A 1 219 ? -17.801 1.729 22.631 1.00 91.75 219 MET A N 1
ATOM 1704 C CA . MET A 1 219 ? -17.313 0.593 23.418 1.00 91.75 219 MET A CA 1
ATOM 1705 C C . MET A 1 219 ? -15.778 0.566 23.551 1.00 91.75 219 MET A C 1
ATOM 1707 O O . MET A 1 219 ? -15.240 -0.376 24.132 1.00 91.75 219 MET A O 1
ATOM 1711 N N . GLY A 1 220 ? -15.065 1.559 23.006 1.00 94.06 220 GLY A N 1
ATOM 1712 C CA . GLY A 1 220 ? -13.601 1.598 22.961 1.00 94.06 220 GLY A CA 1
ATOM 1713 C C . GLY A 1 220 ? -12.981 0.641 21.939 1.00 94.06 220 GLY A C 1
ATOM 1714 O O . GLY A 1 220 ? -11.799 0.322 22.037 1.00 94.06 220 GLY A O 1
ATOM 1715 N N . ILE A 1 221 ? -13.767 0.148 20.979 1.00 95.06 221 ILE A N 1
ATOM 1716 C CA . ILE A 1 221 ? -13.330 -0.793 19.945 1.00 95.06 221 ILE A CA 1
ATOM 1717 C C . ILE A 1 221 ? -13.027 0.017 18.691 1.00 95.06 221 ILE A C 1
ATOM 1719 O O . ILE A 1 221 ? -13.936 0.359 17.938 1.00 95.06 221 ILE A O 1
ATOM 1723 N N . MET A 1 222 ? -11.750 0.341 18.496 1.00 95.69 222 MET A N 1
ATOM 1724 C CA . MET A 1 222 ? -11.303 1.258 17.442 1.00 95.69 222 MET A CA 1
ATOM 1725 C C . MET A 1 222 ? -10.706 0.521 16.243 1.00 95.69 222 MET A C 1
ATOM 1727 O O . MET A 1 222 ? -10.770 1.009 15.118 1.00 95.69 222 MET A O 1
ATOM 1731 N N . SER A 1 223 ? -10.127 -0.657 16.475 1.00 97.12 223 SER A N 1
ATOM 1732 C CA . SER A 1 223 ? -9.383 -1.410 15.467 1.00 97.12 223 SER A CA 1
ATOM 1733 C C . SER A 1 223 ? -9.949 -2.803 15.205 1.00 97.12 223 SER A C 1
ATOM 1735 O O . SER A 1 223 ? -10.699 -3.376 16.003 1.00 97.12 223 SER A O 1
ATOM 1737 N N . ILE A 1 224 ? -9.527 -3.397 14.090 1.00 96.88 224 ILE A N 1
ATOM 1738 C CA . ILE A 1 224 ? -9.809 -4.802 13.771 1.00 96.88 224 ILE A CA 1
ATOM 1739 C C . ILE A 1 224 ? -9.240 -5.724 14.861 1.00 96.88 224 ILE A C 1
ATOM 1741 O O . ILE A 1 224 ? -9.896 -6.686 15.271 1.00 96.88 224 ILE A O 1
ATOM 1745 N N . ARG A 1 225 ? -8.058 -5.405 15.401 1.00 96.94 225 ARG A N 1
ATOM 1746 C CA . ARG A 1 225 ? -7.446 -6.119 16.526 1.00 96.94 225 ARG A CA 1
ATOM 1747 C C . ARG A 1 225 ? -8.335 -6.088 17.769 1.00 96.94 225 ARG A C 1
ATOM 1749 O O . ARG A 1 225 ? -8.473 -7.117 18.432 1.00 96.94 225 ARG A O 1
ATOM 1756 N N . ASP A 1 226 ? -8.963 -4.955 18.071 1.00 96.44 226 ASP A N 1
ATOM 1757 C CA . ASP A 1 226 ? -9.881 -4.839 19.210 1.00 96.44 226 ASP A CA 1
ATOM 1758 C C . ASP A 1 226 ? -11.111 -5.728 19.030 1.00 96.44 226 ASP A C 1
ATOM 1760 O O . ASP A 1 226 ? -11.534 -6.387 19.981 1.00 96.44 226 ASP A O 1
ATOM 1764 N N . VAL A 1 227 ? -11.650 -5.820 17.809 1.00 95.19 227 VAL A N 1
ATOM 1765 C CA . VAL A 1 227 ? -12.744 -6.753 17.504 1.00 95.19 227 VAL A CA 1
ATOM 1766 C C . VAL A 1 227 ? -12.318 -8.193 17.769 1.00 95.19 227 VAL A C 1
ATOM 1768 O O . VAL A 1 227 ? -13.011 -8.919 18.481 1.00 95.19 227 VAL A O 1
ATOM 1771 N N . LEU A 1 228 ? -11.164 -8.611 17.250 1.00 94.06 228 LEU A N 1
ATOM 1772 C CA . LEU A 1 228 ? -10.671 -9.978 17.437 1.00 94.06 228 LEU A CA 1
ATOM 1773 C C . LEU A 1 228 ? -10.460 -10.317 18.923 1.00 94.06 228 LEU A C 1
ATOM 1775 O O . LEU A 1 228 ? -10.801 -11.414 19.361 1.00 94.06 228 LEU A O 1
ATOM 1779 N N . LYS A 1 229 ? -9.971 -9.361 19.724 1.00 94.19 229 LYS A N 1
ATOM 1780 C CA . LYS A 1 229 ? -9.777 -9.528 21.176 1.00 94.19 229 LYS A CA 1
ATOM 1781 C C . LYS A 1 229 ? -11.083 -9.570 21.980 1.00 94.19 229 LYS A C 1
ATOM 1783 O O . LYS A 1 229 ? -11.078 -10.062 23.105 1.00 94.19 229 LYS A O 1
ATOM 1788 N N . ASN A 1 230 ? -12.192 -9.063 21.438 1.00 89.19 230 ASN A N 1
ATOM 1789 C CA . ASN A 1 230 ? -13.483 -8.959 22.132 1.00 89.19 230 ASN A CA 1
ATOM 1790 C C . ASN A 1 230 ? -14.561 -9.894 21.547 1.00 89.19 230 ASN A C 1
ATOM 1792 O O . ASN A 1 230 ? -15.754 -9.649 21.730 1.00 89.19 230 ASN A O 1
ATOM 1796 N N . SER A 1 231 ? -14.157 -10.985 20.887 1.00 74.88 231 SER A N 1
ATOM 1797 C CA . SER A 1 231 ? -15.017 -11.944 20.170 1.00 74.88 231 SER A CA 1
ATOM 1798 C C . SER A 1 231 ? -16.252 -12.443 20.942 1.00 74.88 231 SER A C 1
ATOM 1800 O O . SER A 1 231 ? -17.291 -12.686 20.333 1.00 74.88 231 SER A O 1
ATOM 1802 N N . GLY A 1 232 ? -16.181 -12.527 22.275 1.00 70.94 232 GLY A N 1
ATOM 1803 C CA . GLY A 1 232 ? -17.281 -12.960 23.149 1.00 70.94 232 GLY A CA 1
ATOM 1804 C C . GLY A 1 232 ? -18.233 -11.862 23.643 1.00 70.94 232 GLY A C 1
ATOM 1805 O O . GLY A 1 232 ? -19.205 -12.173 24.325 1.00 70.94 232 GLY A O 1
ATOM 1806 N N . LYS A 1 233 ? -17.978 -10.582 23.338 1.00 76.56 233 LYS A N 1
ATOM 1807 C CA . LYS A 1 233 ? -18.802 -9.450 23.814 1.00 76.56 233 LYS A CA 1
ATOM 1808 C C . LYS A 1 233 ? -19.838 -8.975 22.797 1.00 76.56 233 LYS A C 1
ATOM 1810 O O . LYS A 1 233 ? -20.688 -8.148 23.124 1.00 76.56 233 LYS A O 1
ATOM 1815 N N . PHE A 1 234 ? -19.776 -9.471 21.564 1.00 80.75 234 PHE A N 1
ATOM 1816 C CA . PHE A 1 234 ? -20.649 -9.017 20.490 1.00 80.75 234 PHE A CA 1
ATOM 1817 C C . PHE A 1 234 ? -21.940 -9.826 20.428 1.00 80.75 234 PHE A C 1
ATOM 1819 O O . PHE A 1 234 ? -21.941 -10.997 20.056 1.00 80.75 234 PHE A O 1
ATOM 1826 N N . THR A 1 235 ? -23.063 -9.180 20.729 1.00 74.88 235 THR A N 1
ATOM 1827 C CA . THR A 1 235 ? -24.403 -9.766 20.604 1.00 74.88 235 THR A CA 1
ATOM 1828 C C . THR A 1 235 ? -25.199 -9.087 19.486 1.00 74.88 235 THR A C 1
ATOM 1830 O O . THR A 1 235 ? -24.862 -7.998 19.006 1.00 74.88 235 THR A O 1
ATOM 1833 N N . GLY A 1 236 ? -26.256 -9.753 19.010 1.00 77.25 236 GLY A N 1
ATOM 1834 C CA . GLY A 1 236 ? -27.166 -9.197 18.007 1.00 77.25 236 GLY A CA 1
ATOM 1835 C C . GLY A 1 236 ? -26.455 -8.760 16.721 1.00 77.25 236 GLY A C 1
ATOM 1836 O O . GLY A 1 236 ? -25.756 -9.551 16.086 1.00 77.25 236 GLY A O 1
ATOM 1837 N N . LYS A 1 237 ? -26.628 -7.488 16.332 1.00 69.56 237 LYS A N 1
ATOM 1838 C CA . LYS A 1 237 ? -26.084 -6.922 15.082 1.00 69.56 237 LYS A CA 1
ATOM 1839 C C . LYS A 1 237 ? -24.549 -6.928 15.012 1.00 69.56 237 LYS A C 1
ATOM 1841 O O . LYS A 1 237 ? -24.019 -6.965 13.907 1.00 69.56 237 LYS A O 1
ATOM 1846 N N . LEU A 1 238 ? -23.852 -6.942 16.152 1.00 79.62 238 LEU A N 1
ATOM 1847 C CA . LEU A 1 238 ? -22.383 -6.917 16.209 1.00 79.62 238 LEU A CA 1
ATOM 1848 C C . LEU A 1 238 ? -21.738 -8.301 16.034 1.00 79.62 238 LEU A C 1
ATOM 1850 O O . LEU A 1 238 ? -20.539 -8.388 15.785 1.00 79.62 238 LEU A O 1
ATOM 1854 N N . SER A 1 239 ? -22.512 -9.390 16.106 1.00 81.00 239 SER A N 1
ATOM 1855 C CA . SER A 1 239 ? -21.993 -10.761 15.922 1.00 81.00 239 SER A CA 1
ATOM 1856 C C . SER A 1 239 ? -21.310 -10.965 14.559 1.00 81.00 239 SER A C 1
ATOM 1858 O O . SER A 1 239 ? -20.306 -11.671 14.444 1.00 81.00 239 SER A O 1
ATOM 1860 N N . LYS A 1 240 ? -21.808 -10.282 13.520 1.00 87.25 240 LYS A N 1
ATOM 1861 C CA . LYS A 1 240 ? -21.231 -10.313 12.169 1.00 87.25 240 LYS A CA 1
ATOM 1862 C C . LYS A 1 240 ? -19.894 -9.574 12.077 1.00 87.25 240 LYS A C 1
ATOM 1864 O O . LYS A 1 240 ? -19.078 -9.934 11.234 1.00 87.25 240 LYS A O 1
ATOM 1869 N N . THR A 1 241 ? -19.634 -8.607 12.960 1.00 90.88 241 THR A N 1
ATOM 1870 C CA . THR A 1 241 ? -18.387 -7.827 12.980 1.00 90.88 241 THR A CA 1
ATOM 1871 C C . THR A 1 241 ? -17.184 -8.717 13.270 1.00 90.88 241 THR A C 1
ATOM 1873 O O . THR A 1 241 ? -16.168 -8.612 12.591 1.00 90.88 241 THR A O 1
ATOM 1876 N N . HIS A 1 242 ? -17.308 -9.656 14.214 1.00 91.56 242 HIS A N 1
ATOM 1877 C CA . HIS A 1 242 ? -16.232 -10.609 14.487 1.00 91.56 242 HIS A CA 1
ATOM 1878 C C . HIS A 1 242 ? -15.947 -11.511 13.280 1.00 91.56 242 HIS A C 1
ATOM 1880 O O . HIS A 1 242 ? -14.793 -11.716 12.916 1.00 91.56 242 HIS A O 1
ATOM 1886 N N . THR A 1 243 ? -16.994 -11.994 12.605 1.00 91.62 243 THR A N 1
ATOM 1887 C CA . THR A 1 243 ? -16.839 -12.804 11.384 1.00 91.62 243 THR A CA 1
ATOM 1888 C C . THR A 1 243 ? -16.124 -12.014 10.284 1.00 91.62 243 THR A C 1
ATOM 1890 O O . THR A 1 243 ? -15.208 -12.534 9.650 1.00 91.62 243 THR A O 1
ATOM 1893 N N . ALA A 1 244 ? -16.483 -10.740 10.099 1.00 93.50 244 ALA A N 1
ATOM 1894 C CA . ALA A 1 244 ? -15.808 -9.854 9.156 1.00 93.50 244 ALA A CA 1
ATOM 1895 C C . ALA A 1 244 ? -14.334 -9.619 9.532 1.00 93.50 244 ALA A C 1
ATOM 1897 O O . ALA A 1 244 ? -13.478 -9.642 8.652 1.00 93.50 244 ALA A O 1
ATOM 1898 N N . ALA A 1 245 ? -14.020 -9.456 10.821 1.00 95.06 245 ALA A N 1
ATOM 1899 C CA . ALA A 1 245 ? -12.645 -9.308 11.298 1.00 95.06 245 ALA A CA 1
ATOM 1900 C C . ALA A 1 245 ? -11.801 -10.569 11.067 1.00 95.06 245 ALA A C 1
ATOM 1902 O O . ALA A 1 245 ? -10.651 -10.465 10.648 1.00 95.06 245 ALA A O 1
ATOM 1903 N N . VAL A 1 246 ? -12.369 -11.762 11.278 1.00 94.44 246 VAL A N 1
ATOM 1904 C CA . VAL A 1 246 ? -11.697 -13.038 10.978 1.00 94.44 246 VAL A CA 1
ATOM 1905 C C . VAL A 1 246 ? -11.431 -13.175 9.478 1.00 94.44 246 VAL A C 1
ATOM 1907 O O . VAL A 1 246 ? -10.320 -13.531 9.087 1.00 94.44 246 VAL A O 1
ATOM 1910 N N . ALA A 1 247 ? -12.413 -12.844 8.633 1.00 95.06 247 ALA A N 1
ATOM 1911 C CA . ALA A 1 247 ? -12.237 -12.854 7.182 1.00 95.06 247 ALA A CA 1
ATOM 1912 C C . ALA A 1 247 ? -11.157 -11.853 6.733 1.00 95.06 247 ALA A C 1
ATOM 1914 O O . ALA A 1 247 ? -10.293 -12.200 5.930 1.00 95.06 247 ALA A O 1
ATOM 1915 N N . TYR A 1 248 ? -11.153 -10.644 7.304 1.00 95.94 248 TYR A N 1
ATOM 1916 C CA . TYR A 1 248 ? -10.127 -9.634 7.045 1.00 95.94 248 TYR A CA 1
ATOM 1917 C C . TYR A 1 248 ? -8.735 -10.124 7.454 1.00 95.94 248 TYR A C 1
ATOM 1919 O O . TYR A 1 248 ? -7.798 -10.046 6.662 1.00 95.94 248 TYR A O 1
ATOM 1927 N N . LYS A 1 249 ? -8.600 -10.691 8.662 1.00 96.31 249 LYS A N 1
ATOM 1928 C CA . LYS A 1 249 ? -7.340 -11.277 9.132 1.00 96.31 249 LYS A CA 1
ATOM 1929 C C . LYS A 1 249 ? -6.858 -12.383 8.189 1.00 96.31 249 LYS A C 1
ATOM 1931 O O . LYS A 1 249 ? -5.686 -12.406 7.847 1.00 96.31 249 LYS A O 1
ATOM 1936 N N . SER A 1 250 ? -7.739 -13.274 7.740 1.00 95.75 250 SER A N 1
ATOM 1937 C CA . SER A 1 250 ? -7.369 -14.345 6.804 1.00 95.75 250 SER A CA 1
ATOM 1938 C C . SER A 1 250 ? -6.856 -13.799 5.461 1.00 95.75 250 SER A C 1
ATOM 1940 O O . SER A 1 250 ? -5.880 -14.313 4.900 1.00 95.75 250 SER A O 1
ATOM 1942 N N . ALA A 1 251 ? -7.482 -12.726 4.970 1.00 93.44 251 ALA A N 1
ATOM 1943 C CA . ALA A 1 251 ? -7.110 -12.082 3.718 1.00 93.44 251 ALA A CA 1
ATOM 1944 C C . ALA A 1 251 ? -5.788 -11.297 3.811 1.00 93.44 251 ALA A C 1
ATOM 1946 O O . ALA A 1 251 ? -4.982 -11.379 2.885 1.00 93.44 251 ALA A O 1
ATOM 1947 N N . TYR A 1 252 ? -5.549 -10.566 4.908 1.00 95.00 252 TYR A N 1
ATOM 1948 C CA . TYR A 1 252 ? -4.500 -9.533 4.969 1.00 95.00 252 TYR A CA 1
ATOM 1949 C C . TYR A 1 252 ? -3.545 -9.620 6.172 1.00 95.00 252 TYR A C 1
ATOM 1951 O O . TYR A 1 252 ? -2.473 -9.020 6.137 1.00 95.00 252 TYR A O 1
ATOM 1959 N N . GLY A 1 253 ? -3.903 -10.346 7.228 1.00 91.31 253 GLY A N 1
ATOM 1960 C CA . GLY A 1 253 ? -3.071 -10.535 8.420 1.00 91.31 253 GLY A CA 1
ATOM 1961 C C . GLY A 1 253 ? -2.225 -11.811 8.378 1.00 91.31 253 GLY A C 1
ATOM 1962 O O . GLY A 1 253 ? -2.291 -12.580 7.414 1.00 91.31 253 GLY A O 1
ATOM 1963 N N . THR A 1 254 ? -1.458 -12.030 9.451 1.00 84.81 254 THR A N 1
ATOM 1964 C CA . THR A 1 254 ? -0.654 -13.240 9.706 1.00 84.81 254 THR A CA 1
ATOM 1965 C C . THR A 1 254 ? -1.181 -14.075 10.876 1.00 84.81 254 THR A C 1
ATOM 1967 O O . THR A 1 254 ? -1.835 -13.536 11.806 1.00 84.81 254 THR A O 1
#

pLDDT: mean 89.06, std 13.37, range [38.53, 98.56]

Radius of gyration: 19.56 Å; chains: 1; bounding box: 52×44×53 Å

Secondary structure (DSSP, 8-state):
-PPPTTTT--HHHHHHHHHHHHHTSSS-HHHHHHHHHHHHHHHHT-EES-TT--EEHHHH---HHHHHHHHHHHHHHHHHHH-TTTEEE--STTS-SEEESS-GGG-EEEEEE-SSSS---EEGGGG---S-TTS------EEEEEEEEETTEEEEEEEEEE-GGGEEE-SS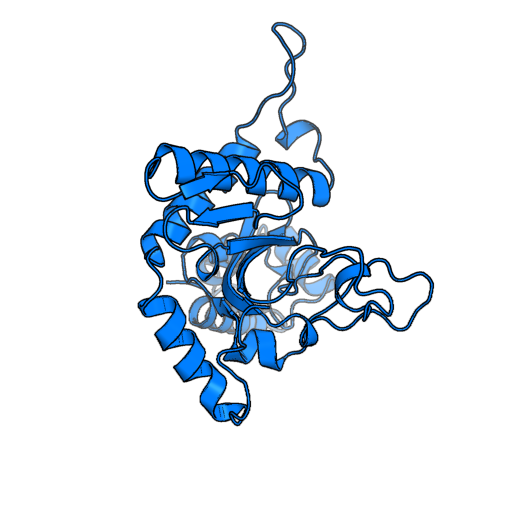TT--EEEE-HHIIIIIEEEE--GGGGGSBGGGSTT--HHHHHHHHHTT--BHHHHHHTTTS--GGGHHHHHHHHHHHHHH--